Protein AF-0000000073396542 (afdb_homodimer)

Structure (mmCIF, N/CA/C/O backbone):
data_AF-0000000073396542-model_v1
#
loop_
_entity.id
_entity.type
_entity.pdbx_description
1 polymer 'Transmembrane protein'
#
loop_
_atom_site.group_PDB
_atom_site.id
_atom_site.type_symbol
_atom_site.label_atom_id
_atom_site.label_alt_id
_atom_site.label_comp_id
_atom_site.label_asym_id
_atom_site.label_entity_id
_atom_site.label_seq_id
_atom_site.pdbx_PDB_ins_code
_atom_site.Cartn_x
_atom_site.Cartn_y
_atom_site.Cartn_z
_atom_site.occupancy
_atom_site.B_iso_or_equiv
_atom_site.auth_seq_id
_atom_site.auth_comp_id
_atom_site.auth_asym_id
_atom_site.auth_atom_id
_atom_site.pdbx_PDB_model_num
ATOM 1 N N . MET A 1 1 ? 23.516 40.625 25.422 1 42.84 1 MET A N 1
ATOM 2 C CA . MET A 1 1 ? 22.562 40.062 24.469 1 42.84 1 MET A CA 1
ATOM 3 C C . MET A 1 1 ? 22.797 38.562 24.297 1 42.84 1 MET A C 1
ATOM 5 O O . MET A 1 1 ? 23.797 38.156 23.719 1 42.84 1 MET A O 1
ATOM 9 N N . SER A 1 2 ? 22.391 37.656 25.25 1 49.22 2 SER A N 1
ATOM 10 C CA . SER A 1 2 ? 22.547 36.219 25.266 1 49.22 2 SER A CA 1
ATOM 11 C C . SER A 1 2 ? 21.844 35.562 24.062 1 49.22 2 SER A C 1
ATOM 13 O O . SER A 1 2 ? 20.625 35.75 23.891 1 49.22 2 SER A O 1
ATOM 15 N N . ILE A 1 3 ? 22.516 35.406 23 1 54.34 3 ILE A N 1
ATOM 16 C CA . ILE A 1 3 ? 22 34.656 21.844 1 54.34 3 ILE A CA 1
ATOM 17 C C . ILE A 1 3 ? 21.375 33.344 22.312 1 54.34 3 ILE A C 1
ATOM 19 O O . ILE A 1 3 ? 22.078 32.469 22.812 1 54.34 3 ILE A O 1
ATOM 23 N N . ARG A 1 4 ? 20.125 33.312 22.719 1 57.34 4 ARG A N 1
ATOM 24 C CA . ARG A 1 4 ? 19.422 32.062 22.938 1 57.34 4 ARG A CA 1
ATOM 25 C C . ARG A 1 4 ? 19.469 31.172 21.688 1 57.34 4 ARG A C 1
ATOM 27 O O . ARG A 1 4 ? 19.109 31.625 20.594 1 57.34 4 ARG A O 1
ATOM 34 N N . PRO A 1 5 ? 20.234 30.156 21.594 1 49.34 5 PRO A N 1
ATOM 35 C CA . PRO A 1 5 ? 20.203 29.312 20.406 1 49.34 5 PRO A CA 1
ATOM 36 C C . PRO A 1 5 ? 18.797 28.859 20.031 1 49.34 5 PRO A C 1
ATOM 38 O O . PRO A 1 5 ? 18.031 28.453 20.906 1 49.34 5 PRO A O 1
ATOM 41 N N . THR A 1 6 ? 18.031 29.484 19.125 1 49.62 6 THR A N 1
ATOM 42 C CA . THR A 1 6 ? 16.812 28.906 18.578 1 49.62 6 THR A CA 1
ATOM 43 C C . THR A 1 6 ? 16.969 27.406 18.328 1 49.62 6 THR A C 1
ATOM 45 O O . THR A 1 6 ? 17.703 27 17.422 1 49.62 6 THR A O 1
ATOM 48 N N . THR A 1 7 ? 17.125 26.578 19.266 1 52.84 7 THR A N 1
ATOM 49 C CA . THR A 1 7 ? 17.25 25.141 19.078 1 52.84 7 THR A CA 1
ATOM 50 C C . THR A 1 7 ? 16.141 24.609 18.156 1 52.84 7 THR A C 1
ATOM 52 O O . THR A 1 7 ? 14.953 24.844 18.422 1 52.84 7 THR A O 1
ATOM 55 N N . SER A 1 8 ? 16.406 24.641 16.875 1 60.03 8 SER A N 1
ATOM 56 C CA . SER A 1 8 ? 15.516 23.953 15.953 1 60.03 8 SER A CA 1
ATOM 57 C C . SER A 1 8 ? 14.781 22.812 16.641 1 60.03 8 SER A C 1
ATOM 59 O O . SER A 1 8 ? 15.383 22.031 17.375 1 60.03 8 SER A O 1
ATOM 61 N N . PRO A 1 9 ? 13.5 23.047 16.844 1 65.19 9 PRO A N 1
ATOM 62 C CA . PRO A 1 9 ? 12.773 21.984 17.531 1 65.19 9 PRO A CA 1
ATOM 63 C C . PRO A 1 9 ? 13.289 20.594 17.172 1 65.19 9 PRO A C 1
ATOM 65 O O . PRO A 1 9 ? 13.609 20.328 16.016 1 65.19 9 PRO A O 1
ATOM 68 N N . ALA A 1 10 ? 13.797 19.922 18.141 1 74.75 10 ALA A N 1
ATOM 69 C CA . ALA A 1 10 ? 14.328 18.562 18.031 1 74.75 10 ALA A CA 1
ATOM 70 C C . ALA A 1 10 ? 13.398 17.672 17.219 1 74.75 10 ALA A C 1
ATOM 72 O O . ALA A 1 10 ? 12.188 17.875 17.203 1 74.75 10 ALA A O 1
ATOM 73 N N . LEU A 1 11 ? 13.836 16.953 16.266 1 72.5 11 LEU A N 1
ATOM 74 C CA . LEU A 1 11 ? 13.102 15.961 15.484 1 72.5 11 LEU A CA 1
ATOM 75 C C . LEU A 1 11 ? 12.008 15.305 16.328 1 72.5 11 LEU A C 1
ATOM 77 O O . LEU A 1 11 ? 10.891 15.094 15.852 1 72.5 11 LEU A O 1
ATOM 81 N N . ALA A 1 12 ? 12.297 15.055 17.453 1 80.75 12 ALA A N 1
ATOM 82 C CA . ALA A 1 12 ? 11.344 14.43 18.375 1 80.75 12 ALA A CA 1
ATOM 83 C C . ALA A 1 12 ? 10.125 15.328 18.578 1 80.75 12 ALA A C 1
ATOM 85 O O . ALA A 1 12 ? 8.992 14.836 18.656 1 80.75 12 ALA A O 1
ATOM 86 N N . ASP A 1 13 ? 10.344 16.562 18.703 1 80.25 13 ASP A N 1
ATOM 87 C CA . ASP A 1 13 ? 9.234 17.5 18.875 1 80.25 13 ASP A CA 1
ATOM 88 C C . ASP A 1 13 ? 8.383 17.594 17.609 1 80.25 13 ASP A C 1
ATOM 90 O O . ASP A 1 13 ? 7.156 17.672 17.688 1 80.25 13 ASP A O 1
ATOM 94 N N . GLN A 1 14 ? 8.961 17.484 16.516 1 81.62 14 GLN A N 1
ATOM 95 C CA . GLN A 1 14 ? 8.25 17.547 15.242 1 81.62 14 GLN A CA 1
ATOM 96 C C . GLN A 1 14 ? 7.395 16.297 15.031 1 81.62 14 GLN A C 1
ATOM 98 O O . GLN A 1 14 ? 6.297 16.391 14.469 1 81.62 14 GLN A O 1
ATOM 103 N N . LEU A 1 15 ? 7.957 15.195 15.445 1 86.38 15 LEU A N 1
ATOM 104 C CA . LEU A 1 15 ? 7.262 13.93 15.25 1 86.38 15 LEU A CA 1
ATOM 105 C C . LEU A 1 15 ? 5.984 13.883 16.094 1 86.38 15 LEU A C 1
ATOM 107 O O . LEU A 1 15 ? 5.121 13.031 15.852 1 86.38 15 LEU A O 1
ATOM 111 N N . LYS A 1 16 ? 5.875 14.828 16.938 1 88.5 16 LYS A N 1
ATOM 112 C CA . LYS A 1 16 ? 4.629 14.922 17.703 1 88.5 16 LYS A CA 1
ATOM 113 C C . LYS A 1 16 ? 3.506 15.5 16.844 1 88.5 16 LYS A C 1
ATOM 115 O O . LYS A 1 16 ? 2.328 15.25 17.094 1 88.5 16 LYS A O 1
ATOM 120 N N . ASP A 1 17 ? 3.914 16.266 15.844 1 92.88 17 ASP A N 1
ATOM 121 C CA . ASP A 1 17 ? 2.953 16.797 14.875 1 92.88 17 ASP A CA 1
ATOM 122 C C . ASP A 1 17 ? 2.396 15.68 13.992 1 92.88 17 ASP A C 1
ATOM 124 O O . ASP A 1 17 ? 3.15 15 13.297 1 92.88 17 ASP A O 1
ATOM 128 N N . PRO A 1 18 ? 1.121 15.469 14.023 1 95.19 18 PRO A N 1
ATOM 129 C CA . PRO A 1 18 ? 0.519 14.344 13.297 1 95.19 18 PRO A CA 1
ATOM 130 C C . PRO A 1 18 ? 0.822 14.375 11.805 1 95.19 18 PRO A C 1
ATOM 132 O O . PRO A 1 18 ? 1.166 13.344 11.219 1 95.19 18 PRO A O 1
ATOM 135 N N . ALA A 1 19 ? 0.721 15.492 11.258 1 96 19 ALA A N 1
ATOM 136 C CA . ALA A 1 19 ? 0.964 15.594 9.82 1 96 19 ALA A CA 1
ATOM 137 C C . ALA A 1 19 ? 2.432 15.32 9.492 1 96 19 ALA A C 1
ATOM 139 O O . ALA A 1 19 ? 2.74 14.633 8.516 1 96 19 ALA A O 1
ATOM 140 N N . TYR A 1 20 ? 3.318 15.844 10.234 1 96.44 20 TYR A N 1
ATOM 141 C CA . TYR A 1 20 ? 4.738 15.633 9.984 1 96.44 20 TYR A CA 1
ATOM 142 C C . TYR A 1 20 ? 5.129 14.18 10.211 1 96.44 20 TYR A C 1
ATOM 144 O O . TYR A 1 20 ? 5.938 13.617 9.469 1 96.44 20 TYR A O 1
ATOM 152 N N . SER A 1 21 ? 4.629 13.641 11.25 1 97.38 21 SER A N 1
ATOM 153 C CA . SER A 1 21 ? 4.918 12.234 11.492 1 97.38 21 SER A CA 1
ATOM 154 C C . SER A 1 21 ? 4.438 11.359 10.344 1 97.38 21 SER A C 1
ATOM 156 O O . SER A 1 21 ? 5.109 10.398 9.961 1 97.38 21 SER A O 1
ATOM 158 N N . ALA A 1 22 ? 3.229 11.617 9.82 1 98.44 22 ALA A N 1
ATOM 159 C CA . ALA A 1 22 ? 2.727 10.891 8.656 1 98.44 22 ALA A CA 1
ATOM 160 C C . ALA A 1 22 ? 3.656 11.07 7.457 1 98.44 22 ALA A C 1
ATOM 162 O O . ALA A 1 22 ? 3.93 10.109 6.727 1 98.44 22 ALA A O 1
ATOM 163 N N . TYR A 1 23 ? 4.152 12.273 7.273 1 98.44 23 TYR A N 1
ATOM 164 C CA . TYR A 1 23 ? 5.102 12.562 6.207 1 98.44 23 TYR A CA 1
ATOM 165 C C . TYR A 1 23 ? 6.352 11.703 6.34 1 98.44 23 TYR A C 1
ATOM 167 O O . TYR A 1 23 ? 6.785 11.078 5.371 1 98.44 23 TYR A O 1
ATOM 175 N N . VAL A 1 24 ? 6.891 11.617 7.5 1 98.5 24 VAL A N 1
ATOM 176 C CA . VAL A 1 24 ? 8.133 10.883 7.727 1 98.5 24 VAL A CA 1
ATOM 177 C C . VAL A 1 24 ? 7.891 9.391 7.516 1 98.5 24 VAL A C 1
ATOM 179 O O . VAL A 1 24 ? 8.727 8.695 6.93 1 98.5 24 VAL A O 1
ATOM 182 N N . LEU A 1 25 ? 6.746 8.906 7.977 1 98.62 25 LEU A N 1
ATOM 183 C CA . LEU A 1 25 ? 6.398 7.504 7.801 1 98.62 25 LEU A CA 1
ATOM 184 C C . LEU A 1 25 ? 6.328 7.141 6.32 1 98.62 25 LEU A C 1
ATOM 186 O O . LEU A 1 25 ? 6.957 6.172 5.887 1 98.62 25 LEU A O 1
ATOM 190 N N . LEU A 1 26 ? 5.633 7.957 5.586 1 98.88 26 LEU A N 1
ATOM 191 C CA . LEU A 1 26 ? 5.43 7.652 4.176 1 98.88 26 LEU A CA 1
ATOM 192 C C . LEU A 1 26 ? 6.715 7.871 3.381 1 98.88 26 LEU A C 1
ATOM 194 O O . LEU A 1 26 ? 7.012 7.113 2.453 1 98.88 26 LEU A O 1
ATOM 198 N N . ARG A 1 27 ? 7.441 8.883 3.723 1 98.88 27 ARG A N 1
ATOM 199 C CA . ARG A 1 27 ? 8.711 9.102 3.047 1 98.88 27 ARG A CA 1
ATOM 200 C C . ARG A 1 27 ? 9.656 7.926 3.264 1 98.88 27 ARG A C 1
ATOM 202 O O . ARG A 1 27 ? 10.312 7.465 2.324 1 98.88 27 ARG A O 1
ATOM 209 N N . THR A 1 28 ? 9.75 7.5 4.5 1 98.88 28 THR A N 1
ATOM 210 C CA . THR A 1 28 ? 10.602 6.352 4.801 1 98.88 28 THR A CA 1
ATOM 211 C C . THR A 1 28 ? 10.133 5.117 4.035 1 98.88 28 THR A C 1
ATOM 213 O O . THR A 1 28 ? 10.938 4.414 3.428 1 98.88 28 THR A O 1
ATOM 216 N N . LEU A 1 29 ? 8.836 4.902 4.02 1 98.88 29 LEU A N 1
ATOM 217 C CA . LEU A 1 29 ? 8.266 3.76 3.318 1 98.88 29 LEU A CA 1
ATOM 218 C C . LEU A 1 29 ? 8.648 3.785 1.841 1 98.88 29 LEU A C 1
ATOM 220 O O . LEU A 1 29 ? 9.18 2.805 1.314 1 98.88 29 LEU A O 1
ATOM 224 N N . PHE A 1 30 ? 8.43 4.914 1.197 1 98.94 30 PHE A N 1
ATOM 225 C CA . PHE A 1 30 ? 8.562 4.977 -0.253 1 98.94 30 PHE A CA 1
ATOM 226 C C . PHE A 1 30 ? 10.016 5.227 -0.648 1 98.94 30 PHE A C 1
ATOM 228 O O . PHE A 1 30 ? 10.336 5.289 -1.836 1 98.94 30 PHE A O 1
ATOM 235 N N . THR A 1 31 ? 10.875 5.406 0.352 1 98.94 31 THR A N 1
ATOM 236 C CA . THR A 1 31 ? 12.312 5.316 0.127 1 98.94 31 THR A CA 1
ATOM 237 C C . THR A 1 31 ? 12.773 3.863 0.164 1 98.94 31 THR A C 1
ATOM 239 O O . THR A 1 31 ? 13.359 3.369 -0.8 1 98.94 31 THR A O 1
ATOM 242 N N . VAL A 1 32 ? 12.398 3.17 1.196 1 98.88 32 VAL A N 1
ATOM 243 C CA . VAL A 1 32 ? 12.969 1.865 1.519 1 98.88 32 VAL A CA 1
ATOM 244 C C . VAL A 1 32 ? 12.328 0.79 0.646 1 98.88 32 VAL A C 1
ATOM 246 O O . VAL A 1 32 ? 13.016 -0.08 0.111 1 98.88 32 VAL A O 1
ATOM 249 N N . ALA A 1 33 ? 11.023 0.882 0.458 1 98.62 33 ALA A N 1
ATOM 250 C CA . ALA A 1 33 ? 10.305 -0.201 -0.213 1 98.62 33 ALA A CA 1
ATOM 251 C C . ALA A 1 33 ? 10.781 -0.359 -1.655 1 98.62 33 ALA A C 1
ATOM 253 O O . ALA A 1 33 ? 11.156 -1.456 -2.074 1 98.62 33 ALA A O 1
ATOM 254 N N . PRO A 1 34 ? 10.828 0.705 -2.441 1 98.81 34 PRO A N 1
ATOM 255 C CA . PRO A 1 34 ? 11.305 0.533 -3.814 1 98.81 34 PRO A CA 1
ATOM 256 C C . PRO A 1 34 ? 12.75 0.046 -3.879 1 98.81 34 PRO A C 1
ATOM 258 O O . PRO A 1 34 ? 13.102 -0.73 -4.77 1 98.81 34 PRO A O 1
ATOM 261 N N . ILE A 1 35 ? 13.547 0.486 -2.98 1 98.81 35 ILE A N 1
ATOM 262 C CA . ILE A 1 35 ? 14.938 0.047 -2.965 1 98.81 35 ILE A CA 1
ATOM 263 C C . ILE A 1 35 ? 15 -1.449 -2.67 1 98.81 35 ILE A C 1
ATOM 265 O O . ILE A 1 35 ? 15.719 -2.191 -3.344 1 98.81 35 ILE A O 1
ATOM 269 N N . LEU A 1 36 ? 14.25 -1.924 -1.71 1 98.69 36 LEU A N 1
ATOM 270 C CA . LEU A 1 36 ? 14.227 -3.34 -1.358 1 98.69 36 LEU A CA 1
ATOM 271 C C . LEU A 1 36 ? 13.672 -4.176 -2.504 1 98.69 36 LEU A C 1
ATOM 273 O O . LEU A 1 36 ? 14.234 -5.215 -2.852 1 98.69 36 LEU A O 1
ATOM 277 N N . PHE A 1 37 ? 12.555 -3.742 -3.102 1 98.62 37 PHE A N 1
ATOM 278 C CA . PHE A 1 37 ? 11.984 -4.453 -4.242 1 98.62 37 PHE A CA 1
ATOM 279 C C . PHE A 1 37 ? 12.977 -4.48 -5.402 1 98.62 37 PHE A C 1
ATOM 281 O O . PHE A 1 37 ? 13.141 -5.512 -6.059 1 98.62 37 PHE A O 1
ATOM 288 N N . GLY A 1 38 ? 13.562 -3.34 -5.633 1 98.69 38 GLY A N 1
ATOM 289 C CA . GLY A 1 38 ? 14.523 -3.254 -6.723 1 98.69 38 GLY A CA 1
ATOM 290 C C . GLY A 1 38 ? 15.719 -4.164 -6.543 1 98.69 38 GLY A C 1
ATOM 291 O O . GLY A 1 38 ? 16.109 -4.883 -7.465 1 98.69 38 GLY A O 1
ATOM 292 N N . LEU A 1 39 ? 16.344 -4.109 -5.367 1 98.5 39 LEU A N 1
ATOM 293 C CA . LEU A 1 39 ? 17.484 -4.957 -5.074 1 98.5 39 LEU A CA 1
ATOM 294 C C . LEU A 1 39 ? 17.125 -6.43 -5.219 1 98.5 39 LEU A C 1
ATOM 296 O O . LEU A 1 39 ? 17.906 -7.219 -5.762 1 98.5 39 LEU A O 1
ATOM 300 N N . ASP A 1 40 ? 15.984 -6.781 -4.789 1 98.56 40 ASP A N 1
ATOM 301 C CA . ASP A 1 40 ? 15.617 -8.195 -4.773 1 98.56 40 ASP A CA 1
ATOM 302 C C . ASP A 1 40 ? 15.383 -8.711 -6.191 1 98.56 40 ASP A C 1
ATOM 304 O O . ASP A 1 40 ? 15.344 -9.922 -6.414 1 98.56 40 ASP A O 1
ATOM 308 N N . LYS A 1 41 ? 15.195 -7.844 -7.176 1 98 41 LYS A N 1
ATOM 309 C CA . LYS A 1 41 ? 15 -8.289 -8.547 1 98 41 LYS A CA 1
ATOM 310 C C . LYS A 1 41 ? 16.297 -8.844 -9.141 1 98 41 LYS A C 1
ATOM 312 O O . LYS A 1 41 ? 16.281 -9.492 -10.188 1 98 41 LYS A O 1
ATOM 317 N N . PHE A 1 42 ? 17.391 -8.562 -8.422 1 97.44 42 PHE A N 1
ATOM 318 C CA . PHE A 1 42 ? 18.672 -9.164 -8.805 1 97.44 42 PHE A CA 1
ATOM 319 C C . PHE A 1 42 ? 18.859 -10.508 -8.109 1 97.44 42 PHE A C 1
ATOM 321 O O . PHE A 1 42 ? 19.656 -11.336 -8.555 1 97.44 42 PHE A O 1
ATOM 328 N N . PHE A 1 43 ? 18.109 -10.75 -6.984 1 96.19 43 PHE A N 1
ATOM 329 C CA . PHE A 1 43 ? 18.375 -11.922 -6.152 1 96.19 43 PHE A CA 1
ATOM 330 C C . PHE A 1 43 ? 17.172 -12.852 -6.133 1 96.19 43 PHE A C 1
ATOM 332 O O . PHE A 1 43 ? 17.312 -14.047 -5.836 1 96.19 43 PHE A O 1
ATOM 339 N N . ASN A 1 44 ? 16.016 -12.398 -6.305 1 96.75 44 ASN A N 1
ATOM 340 C CA . ASN A 1 44 ? 14.766 -13.156 -6.344 1 96.75 44 ASN A CA 1
ATOM 341 C C . ASN A 1 44 ? 14.523 -13.906 -5.035 1 96.75 44 ASN A C 1
ATOM 343 O O . ASN A 1 44 ? 14.031 -15.031 -5.043 1 96.75 44 ASN A O 1
ATOM 347 N N . LEU A 1 45 ? 14.867 -13.297 -3.918 1 94.81 45 LEU A N 1
ATOM 348 C CA . LEU A 1 45 ? 14.664 -13.914 -2.613 1 94.81 45 LEU A CA 1
ATOM 349 C C . LEU A 1 45 ? 13.195 -13.875 -2.217 1 94.81 45 LEU A C 1
ATOM 351 O O . LEU A 1 45 ? 12.648 -14.867 -1.721 1 94.81 45 LEU A O 1
ATOM 355 N N . LEU A 1 46 ? 12.516 -12.828 -2.504 1 95 46 LEU A N 1
ATOM 356 C CA . LEU A 1 46 ? 11.133 -12.617 -2.092 1 95 46 LEU A CA 1
ATOM 357 C C . LEU A 1 46 ? 10.18 -13.477 -2.92 1 95 46 LEU A C 1
ATOM 359 O O . LEU A 1 46 ? 9.062 -13.773 -2.48 1 95 46 LEU A O 1
ATOM 363 N N . THR A 1 47 ? 10.633 -13.883 -4.047 1 94.12 47 THR A N 1
ATOM 364 C CA . THR A 1 47 ? 9.766 -14.633 -4.949 1 94.12 47 THR A CA 1
ATOM 365 C C . THR A 1 47 ? 10.25 -16.062 -5.109 1 94.12 47 THR A C 1
ATOM 367 O O . THR A 1 47 ? 9.805 -16.781 -6.008 1 94.12 47 THR A O 1
ATOM 370 N N . HIS A 1 48 ? 11.18 -16.438 -4.297 1 91.94 48 HIS A N 1
ATOM 371 C CA . HIS A 1 48 ? 11.68 -17.812 -4.371 1 91.94 48 HIS A CA 1
ATOM 372 C C . HIS A 1 48 ? 10.57 -18.812 -4.105 1 91.94 48 HIS A C 1
ATOM 374 O O . HIS A 1 48 ? 9.797 -18.656 -3.156 1 91.94 48 HIS A O 1
ATOM 380 N N . PRO A 1 49 ? 10.453 -19.844 -4.949 1 91.06 49 PRO A N 1
ATOM 381 C CA . PRO A 1 49 ? 11.359 -20.359 -5.98 1 91.06 49 PRO A CA 1
ATOM 382 C C . PRO A 1 49 ? 11.078 -19.75 -7.359 1 91.06 49 PRO A C 1
ATOM 384 O O . PRO A 1 49 ? 11.805 -20.031 -8.32 1 91.06 49 PRO A O 1
ATOM 387 N N . GLN A 1 50 ? 10 -18.953 -7.332 1 91.69 50 GLN A N 1
ATOM 388 C CA . GLN A 1 50 ? 9.742 -18.266 -8.594 1 91.69 50 GLN A CA 1
ATOM 389 C C . GLN A 1 50 ? 10.656 -17.047 -8.742 1 91.69 50 GLN A C 1
ATOM 391 O O . GLN A 1 50 ? 11.562 -16.844 -7.938 1 91.69 50 GLN A O 1
ATOM 396 N N . HIS A 1 51 ? 10.453 -16.375 -9.898 1 94.25 51 HIS A N 1
ATOM 397 C CA . HIS A 1 51 ? 11.164 -15.117 -10.148 1 94.25 51 HIS A CA 1
ATOM 398 C C . HIS A 1 51 ? 10.195 -13.961 -10.359 1 94.25 51 HIS A C 1
ATOM 400 O O . HIS A 1 51 ? 9.008 -14.188 -10.625 1 94.25 51 HIS A O 1
ATOM 406 N N . TRP A 1 52 ? 10.797 -12.758 -10.203 1 95.19 52 TRP A N 1
ATOM 407 C CA . TRP A 1 52 ? 9.992 -11.562 -10.391 1 95.19 52 TRP A CA 1
ATOM 408 C C . TRP A 1 52 ? 9.43 -11.492 -11.805 1 95.19 52 TRP A C 1
ATOM 410 O O . TRP A 1 52 ? 8.406 -10.844 -12.039 1 95.19 52 TRP A O 1
ATOM 420 N N . ASN A 1 53 ? 9.992 -12.141 -12.734 1 93.69 53 ASN A N 1
ATOM 421 C CA . ASN A 1 53 ? 9.57 -12.031 -14.125 1 93.69 53 ASN A CA 1
ATOM 422 C C . ASN A 1 53 ? 8.203 -12.68 -14.352 1 93.69 53 ASN A C 1
ATOM 424 O O . ASN A 1 53 ? 7.578 -12.477 -15.391 1 93.69 53 ASN A O 1
ATOM 428 N N . MET A 1 54 ? 7.727 -13.422 -13.344 1 92.25 54 MET A N 1
ATOM 429 C CA . MET A 1 54 ? 6.391 -14.008 -13.461 1 92.25 54 MET A CA 1
ATOM 430 C C . MET A 1 54 ? 5.328 -12.914 -13.547 1 92.25 54 MET A C 1
ATOM 432 O O . MET A 1 54 ? 4.215 -13.164 -14.016 1 92.25 54 MET A O 1
ATOM 436 N N . TYR A 1 55 ? 5.676 -11.727 -13.102 1 93.94 55 TYR A N 1
ATOM 437 C CA . TYR A 1 55 ? 4.723 -10.625 -13.055 1 93.94 55 TYR A CA 1
ATOM 438 C C . TYR A 1 55 ? 4.715 -9.852 -14.367 1 93.94 55 TYR A C 1
ATOM 440 O O . TYR A 1 55 ? 3.902 -8.945 -14.555 1 93.94 55 TYR A O 1
ATOM 448 N N . LEU A 1 56 ? 5.543 -10.219 -15.289 1 93.44 56 LEU A N 1
ATOM 449 C CA . LEU A 1 56 ? 5.66 -9.453 -16.531 1 93.44 56 LEU A CA 1
ATOM 450 C C . LEU A 1 56 ? 4.566 -9.844 -17.516 1 93.44 56 LEU A C 1
ATOM 452 O O . LEU A 1 56 ? 4.32 -11.031 -17.734 1 93.44 56 LEU A O 1
ATOM 456 N N . ALA A 1 57 ? 3.971 -8.781 -18.078 1 92.88 57 ALA A N 1
ATOM 457 C CA . ALA A 1 57 ? 2.984 -9.031 -19.125 1 92.88 57 ALA A CA 1
ATOM 458 C C . ALA A 1 57 ? 3.654 -9.516 -20.406 1 92.88 57 ALA A C 1
ATOM 460 O O . ALA A 1 57 ? 4.762 -9.086 -20.734 1 92.88 57 ALA A O 1
ATOM 461 N N . GLY A 1 58 ? 2.941 -10.328 -21.172 1 89.25 58 GLY A N 1
ATOM 462 C CA . GLY A 1 58 ? 3.467 -10.891 -22.406 1 89.25 58 GLY A CA 1
ATOM 463 C C . GLY A 1 58 ? 3.879 -9.844 -23.422 1 89.25 58 GLY A C 1
ATOM 464 O O . GLY A 1 58 ? 4.938 -9.945 -24.047 1 89.25 58 GLY A O 1
ATOM 465 N N . TRP A 1 59 ? 3.053 -8.812 -23.516 1 88.81 59 TRP A N 1
ATOM 466 C CA . TRP A 1 59 ? 3.324 -7.805 -24.547 1 88.81 59 TRP A CA 1
ATOM 467 C C . TRP A 1 59 ? 4.582 -7.012 -24.203 1 88.81 59 TRP A C 1
ATOM 469 O O . TRP A 1 59 ? 5.199 -6.41 -25.078 1 88.81 59 TRP A O 1
ATOM 479 N N . ILE A 1 60 ? 4.93 -6.98 -22.969 1 84.81 60 ILE A N 1
ATOM 480 C CA . ILE A 1 60 ? 6.18 -6.332 -22.578 1 84.81 60 ILE A CA 1
ATOM 481 C C . ILE A 1 60 ? 7.363 -7.148 -23.094 1 84.81 60 ILE A C 1
ATOM 483 O O . ILE A 1 60 ? 8.367 -6.582 -23.547 1 84.81 60 ILE A O 1
ATOM 487 N N . ASN A 1 61 ? 7.234 -8.414 -23.047 1 77.56 61 ASN A N 1
ATOM 488 C CA . ASN A 1 61 ? 8.273 -9.297 -23.562 1 77.56 61 ASN A CA 1
ATOM 489 C C . ASN A 1 61 ? 8.562 -9.016 -25.047 1 77.56 61 ASN A C 1
ATOM 491 O O . ASN A 1 61 ? 9.695 -9.172 -25.5 1 77.56 61 ASN A O 1
ATOM 495 N N . ASP A 1 62 ? 7.566 -8.609 -25.562 1 81.75 62 ASP A N 1
ATOM 496 C CA . ASP A 1 62 ? 7.719 -8.352 -27 1 81.75 62 ASP A CA 1
ATOM 497 C C . ASP A 1 62 ? 8.383 -7 -27.25 1 81.75 62 ASP A C 1
ATOM 499 O O . ASP A 1 62 ? 8.938 -6.766 -28.328 1 81.75 62 ASP A O 1
ATOM 503 N N . LEU A 1 63 ? 8.32 -6.141 -26.25 1 81.81 63 LEU A N 1
ATOM 504 C CA . LEU A 1 63 ? 8.789 -4.773 -26.406 1 81.81 63 LEU A CA 1
ATOM 505 C C . LEU A 1 63 ? 10.25 -4.648 -25.984 1 81.81 63 LEU A C 1
ATOM 507 O O . LEU A 1 63 ? 11 -3.846 -26.562 1 81.81 63 LEU A O 1
ATOM 511 N N . VAL A 1 64 ? 10.617 -5.359 -24.984 1 81.12 64 VAL A N 1
ATOM 512 C CA . VAL A 1 64 ? 11.953 -5.18 -24.422 1 81.12 64 VAL A CA 1
ATOM 513 C C . VAL A 1 64 ? 12.883 -6.27 -24.938 1 81.12 64 VAL A C 1
ATOM 515 O O . VAL A 1 64 ? 12.578 -7.457 -24.844 1 81.12 64 VAL A O 1
ATOM 518 N N . PRO A 1 65 ? 13.969 -5.758 -25.578 1 86.12 65 PRO A N 1
ATOM 519 C CA . PRO A 1 65 ? 14.953 -6.754 -26 1 86.12 65 PRO A CA 1
ATOM 520 C C . PRO A 1 65 ? 15.602 -7.492 -24.844 1 86.12 65 PRO A C 1
ATOM 522 O O . PRO A 1 65 ? 15.633 -6.973 -23.719 1 86.12 65 PRO A O 1
ATOM 525 N N . GLY A 1 66 ? 15.984 -8.797 -25.094 1 89.31 66 GLY A N 1
ATOM 526 C CA . GLY A 1 66 ? 16.625 -9.586 -24.047 1 89.31 66 GLY A CA 1
ATOM 527 C C . GLY A 1 66 ? 15.688 -10.562 -23.375 1 89.31 66 GLY A C 1
ATOM 528 O O . GLY A 1 66 ? 14.609 -10.852 -23.891 1 89.31 66 GLY A O 1
ATOM 529 N N . THR A 1 67 ? 16.234 -11.031 -22.219 1 91.38 67 THR A N 1
ATOM 530 C CA . THR A 1 67 ? 15.438 -12 -21.484 1 91.38 67 THR A CA 1
ATOM 531 C C . THR A 1 67 ? 14.531 -11.289 -20.484 1 91.38 67 THR A C 1
ATOM 533 O O . THR A 1 67 ? 14.742 -10.117 -20.156 1 91.38 67 THR A O 1
ATOM 536 N N . ALA A 1 68 ? 13.547 -11.992 -20.047 1 91.25 68 ALA A N 1
ATOM 537 C CA . ALA A 1 68 ? 12.641 -11.469 -19.016 1 91.25 68 ALA A CA 1
ATOM 538 C C . ALA A 1 68 ? 13.398 -11.102 -17.75 1 91.25 68 ALA A C 1
ATOM 540 O O . ALA A 1 68 ? 13.086 -10.102 -17.094 1 91.25 68 ALA A O 1
ATOM 541 N N . ASP A 1 69 ? 14.32 -11.867 -17.359 1 93 69 ASP A N 1
ATOM 542 C CA . ASP A 1 69 ? 15.125 -11.586 -16.172 1 93 69 ASP A CA 1
ATOM 543 C C . ASP A 1 69 ? 15.922 -10.297 -16.344 1 93 69 ASP A C 1
ATOM 545 O O . ASP A 1 69 ? 16.062 -9.516 -15.406 1 93 69 ASP A O 1
ATOM 549 N N . GLN A 1 70 ? 16.438 -10.172 -17.5 1 92.75 70 GLN A N 1
ATOM 550 C CA . GLN A 1 70 ? 17.188 -8.945 -17.766 1 92.75 70 GLN A CA 1
ATOM 551 C C . GLN A 1 70 ? 16.281 -7.719 -17.688 1 92.75 70 GLN A C 1
ATOM 553 O O . GLN A 1 70 ? 16.703 -6.66 -17.219 1 92.75 70 GLN A O 1
ATOM 558 N N . CYS A 1 71 ? 15.133 -7.875 -18.203 1 93.81 71 CYS A N 1
ATOM 559 C CA . CYS A 1 71 ? 14.156 -6.805 -18.078 1 93.81 71 CYS A CA 1
ATOM 560 C C . CYS A 1 71 ? 13.906 -6.465 -16.609 1 93.81 71 CYS A C 1
ATOM 562 O O . CYS A 1 71 ? 13.844 -5.289 -16.234 1 93.81 71 CYS A O 1
ATOM 564 N N . MET A 1 72 ? 13.922 -7.438 -15.773 1 96.06 72 MET A N 1
ATOM 565 C CA . MET A 1 72 ? 13.648 -7.211 -14.359 1 96.06 72 MET A CA 1
ATOM 566 C C . MET A 1 72 ? 14.836 -6.539 -13.68 1 96.06 72 MET A C 1
ATOM 568 O O . MET A 1 72 ? 14.664 -5.77 -12.734 1 96.06 72 MET A O 1
ATOM 572 N N . TYR A 1 73 ? 16.016 -6.828 -14.164 1 96.44 73 TYR A N 1
ATOM 573 C CA . TYR A 1 73 ? 17.172 -6.113 -13.633 1 96.44 73 TYR A CA 1
ATOM 574 C C . TYR A 1 73 ? 17.062 -4.617 -13.914 1 96.44 73 TYR A C 1
ATOM 576 O O . TYR A 1 73 ? 17.391 -3.793 -13.062 1 96.44 73 TYR A O 1
ATOM 584 N N . LEU A 1 74 ? 16.594 -4.312 -15.133 1 95.81 74 LEU A N 1
ATOM 585 C CA . LEU A 1 74 ? 16.391 -2.912 -15.484 1 95.81 74 LEU A CA 1
ATOM 586 C C . LEU A 1 74 ? 15.328 -2.275 -14.602 1 95.81 74 LEU A C 1
ATOM 588 O O . LEU A 1 74 ? 15.516 -1.171 -14.086 1 95.81 74 LEU A O 1
ATOM 592 N N . VAL A 1 75 ? 14.25 -2.979 -14.445 1 97.19 75 VAL A N 1
ATOM 593 C CA . VAL A 1 75 ? 13.172 -2.523 -13.578 1 97.19 75 VAL A CA 1
ATOM 594 C C . VAL A 1 75 ? 13.703 -2.307 -12.164 1 97.19 75 VAL A C 1
ATOM 596 O O . VAL A 1 75 ? 13.391 -1.297 -11.523 1 97.19 75 VAL A O 1
ATOM 599 N N . GLY A 1 76 ? 14.469 -3.26 -11.688 1 98.44 76 GLY A N 1
ATOM 600 C CA . GLY A 1 76 ? 15.062 -3.131 -10.367 1 98.44 76 GLY A CA 1
ATOM 601 C C . GLY A 1 76 ? 15.93 -1.895 -10.219 1 98.44 76 GLY A C 1
ATOM 602 O O . GLY A 1 76 ? 15.836 -1.176 -9.227 1 98.44 76 GLY A O 1
ATOM 603 N N . ALA A 1 77 ? 16.766 -1.605 -11.172 1 98.31 77 ALA A N 1
ATOM 604 C CA . ALA A 1 77 ? 17.625 -0.419 -11.148 1 98.31 77 ALA A CA 1
ATOM 605 C C . ALA A 1 77 ? 16.781 0.856 -11.094 1 98.31 77 ALA A C 1
ATOM 607 O O . ALA A 1 77 ? 17.078 1.772 -10.328 1 98.31 77 ALA A O 1
ATOM 608 N N . ILE A 1 78 ? 15.758 0.877 -11.859 1 98.56 78 ILE A N 1
ATOM 609 C CA . ILE A 1 78 ? 14.875 2.037 -11.898 1 98.56 78 ILE A CA 1
ATOM 610 C C . ILE A 1 78 ? 14.219 2.23 -10.539 1 98.56 78 ILE A C 1
ATOM 612 O O . ILE A 1 78 ? 14.125 3.355 -10.039 1 98.56 78 ILE A O 1
ATOM 616 N N . GLU A 1 79 ? 13.797 1.182 -9.945 1 98.81 79 GLU A N 1
ATOM 617 C CA . GLU A 1 79 ? 13.148 1.262 -8.641 1 98.81 79 GLU A CA 1
ATOM 618 C C . GLU A 1 79 ? 14.117 1.765 -7.57 1 98.81 79 GLU A C 1
ATOM 620 O O . GLU A 1 79 ? 13.742 2.57 -6.715 1 98.81 79 GLU A O 1
ATOM 625 N N . ILE A 1 80 ? 15.32 1.276 -7.617 1 98.81 80 ILE A N 1
ATOM 626 C CA . ILE A 1 80 ? 16.328 1.743 -6.668 1 98.81 80 ILE A CA 1
ATOM 627 C C . ILE A 1 80 ? 16.516 3.25 -6.82 1 98.81 80 ILE A C 1
ATOM 629 O O . ILE A 1 80 ? 16.5 3.986 -5.828 1 98.81 80 ILE A O 1
ATOM 633 N N . VAL A 1 81 ? 16.609 3.703 -8.023 1 98.81 81 VAL A N 1
ATOM 634 C CA . VAL A 1 81 ? 16.781 5.129 -8.289 1 98.81 81 VAL A CA 1
ATOM 635 C C . VAL A 1 81 ? 15.562 5.898 -7.785 1 98.81 81 VAL A C 1
ATOM 637 O O . VAL A 1 81 ? 15.703 6.961 -7.18 1 98.81 81 VAL A O 1
ATOM 640 N N . ALA A 1 82 ? 14.414 5.375 -8.047 1 98.81 82 ALA A N 1
ATOM 641 C CA . ALA A 1 82 ? 13.188 6.023 -7.602 1 98.81 82 ALA A CA 1
ATOM 642 C C . ALA A 1 82 ? 13.156 6.156 -6.082 1 98.81 82 ALA A C 1
ATOM 644 O O . ALA A 1 82 ? 12.766 7.195 -5.551 1 98.81 82 ALA A O 1
ATOM 645 N N . GLY A 1 83 ? 13.547 5.074 -5.344 1 98.88 83 GLY A N 1
ATOM 646 C CA . GLY A 1 83 ? 13.609 5.152 -3.891 1 98.88 83 GLY A CA 1
ATOM 647 C C . GLY A 1 83 ? 14.586 6.207 -3.396 1 98.88 83 GLY A C 1
ATOM 648 O O . GLY A 1 83 ? 14.273 6.949 -2.463 1 98.88 83 GLY A O 1
ATOM 649 N N . VAL A 1 84 ? 15.727 6.27 -4.008 1 98.88 84 VAL A N 1
ATOM 650 C CA . VAL A 1 84 ? 16.734 7.273 -3.658 1 98.88 84 VAL A CA 1
ATOM 651 C C . VAL A 1 84 ? 16.172 8.672 -3.934 1 98.88 84 VAL A C 1
ATOM 653 O O . VAL A 1 84 ? 16.375 9.594 -3.141 1 98.88 84 VAL A O 1
ATOM 656 N N . LEU A 1 85 ? 15.508 8.82 -5.039 1 98.81 85 LEU A N 1
ATOM 657 C CA . LEU A 1 85 ? 14.898 10.109 -5.379 1 98.81 85 LEU A CA 1
ATOM 658 C C . LEU A 1 85 ? 13.906 10.539 -4.309 1 98.81 85 LEU A C 1
ATOM 660 O O . LEU A 1 85 ? 13.852 11.719 -3.947 1 98.81 85 LEU A O 1
ATOM 664 N N . VAL A 1 86 ? 13.078 9.656 -3.82 1 98.88 86 VAL A N 1
ATOM 665 C CA . VAL A 1 86 ? 12.141 9.984 -2.756 1 98.88 86 VAL A CA 1
ATOM 666 C C . VAL A 1 86 ? 12.898 10.445 -1.514 1 98.88 86 VAL A C 1
ATOM 668 O O . VAL A 1 86 ? 12.484 11.383 -0.836 1 98.88 86 VAL A O 1
ATOM 671 N N . ALA A 1 87 ? 14.016 9.758 -1.226 1 98.69 87 ALA A N 1
ATOM 672 C CA . ALA A 1 87 ? 14.812 10.117 -0.058 1 98.69 87 ALA A CA 1
ATOM 673 C C . ALA A 1 87 ? 15.344 11.547 -0.173 1 98.69 87 ALA A C 1
ATOM 675 O O . ALA A 1 87 ? 15.328 12.305 0.802 1 98.69 87 ALA A O 1
ATOM 676 N N . VAL A 1 88 ? 15.742 11.93 -1.359 1 98.44 88 VAL A N 1
ATOM 677 C CA . VAL A 1 88 ? 16.438 13.203 -1.534 1 98.44 88 VAL A CA 1
ATOM 678 C C . VAL A 1 88 ? 15.43 14.305 -1.862 1 98.44 88 VAL A C 1
ATOM 680 O O . VAL A 1 88 ? 15.617 15.453 -1.47 1 98.44 88 VAL A O 1
ATOM 683 N N . ALA A 1 89 ? 14.438 13.961 -2.629 1 98.31 89 ALA A N 1
ATOM 684 C CA . ALA A 1 89 ? 13.445 14.93 -3.084 1 98.31 89 ALA A CA 1
ATOM 685 C C . ALA A 1 89 ? 12.047 14.312 -3.105 1 98.31 89 ALA A C 1
ATOM 687 O O . ALA A 1 89 ? 11.484 14.07 -4.176 1 98.31 89 ALA A O 1
ATOM 688 N N . PRO A 1 90 ? 11.469 14.258 -1.93 1 98.19 90 PRO A N 1
ATOM 689 C CA . PRO A 1 90 ? 10.195 13.539 -1.818 1 98.19 90 PRO A CA 1
ATOM 690 C C . PRO A 1 90 ? 9.078 14.203 -2.617 1 98.19 90 PRO A C 1
ATOM 692 O O . PRO A 1 90 ? 8.156 13.523 -3.078 1 98.19 90 PRO A O 1
ATOM 695 N N . ARG A 1 91 ? 9.117 15.492 -2.83 1 97 91 ARG A N 1
ATOM 696 C CA . ARG A 1 91 ? 8.062 16.188 -3.566 1 97 91 ARG A CA 1
ATOM 697 C C . ARG A 1 91 ? 8.008 15.711 -5.016 1 97 91 ARG A C 1
ATOM 699 O O . ARG A 1 91 ? 6.926 15.594 -5.598 1 97 91 ARG A O 1
ATOM 706 N N . ILE A 1 92 ? 9.133 15.453 -5.578 1 98.25 92 ILE A N 1
ATOM 707 C CA . ILE A 1 92 ? 9.227 14.977 -6.953 1 98.25 92 ILE A CA 1
ATOM 708 C C . ILE A 1 92 ? 9.195 13.445 -6.969 1 98.25 92 ILE A C 1
ATOM 710 O O . ILE A 1 92 ? 8.453 12.844 -7.754 1 98.25 92 ILE A O 1
ATOM 714 N N . GLY A 1 93 ? 9.969 12.867 -6.102 1 98.75 93 GLY A N 1
ATOM 715 C CA . GLY A 1 93 ? 10.086 11.422 -6.051 1 98.75 93 GLY A CA 1
ATOM 716 C C . GLY A 1 93 ? 8.766 10.711 -5.82 1 98.75 93 GLY A C 1
ATOM 717 O O . GLY A 1 93 ? 8.523 9.633 -6.367 1 98.75 93 GLY A O 1
ATOM 718 N N . ALA A 1 94 ? 7.941 11.305 -5.027 1 98.88 94 ALA A N 1
ATOM 719 C CA . ALA A 1 94 ? 6.641 10.695 -4.742 1 98.88 94 ALA A CA 1
ATOM 720 C C . ALA A 1 94 ? 5.793 10.594 -6.004 1 98.88 94 ALA A C 1
ATOM 722 O O . ALA A 1 94 ? 5.137 9.57 -6.234 1 98.88 94 ALA A O 1
ATOM 723 N N . TRP A 1 95 ? 5.789 11.617 -6.824 1 98.75 95 TRP A N 1
ATOM 724 C CA . TRP A 1 95 ? 5.047 11.586 -8.078 1 98.75 95 TRP A CA 1
ATOM 725 C C . TRP A 1 95 ? 5.652 10.578 -9.047 1 98.75 95 TRP A C 1
ATOM 727 O O . TRP A 1 95 ? 4.93 9.906 -9.789 1 98.75 95 TRP A O 1
ATOM 737 N N . VAL A 1 96 ? 6.922 10.461 -9.031 1 98.81 96 VAL A N 1
ATOM 738 C CA . VAL A 1 96 ? 7.609 9.492 -9.883 1 98.81 96 VAL A CA 1
ATOM 739 C C . VAL A 1 96 ? 7.215 8.078 -9.477 1 98.81 96 VAL A C 1
ATOM 741 O O . VAL A 1 96 ? 6.887 7.246 -10.328 1 98.81 96 VAL A O 1
ATOM 744 N N . VAL A 1 97 ? 7.219 7.816 -8.188 1 98.88 97 VAL A N 1
ATOM 745 C CA . VAL A 1 97 ? 6.84 6.508 -7.676 1 98.88 97 VAL A CA 1
ATOM 746 C C . VAL A 1 97 ? 5.371 6.234 -7.988 1 98.88 97 VAL A C 1
ATOM 748 O O . VAL A 1 97 ? 5.008 5.117 -8.359 1 98.88 97 VAL A O 1
ATOM 751 N N . ALA A 1 98 ? 4.543 7.234 -7.867 1 98.88 98 ALA A N 1
ATOM 752 C CA . ALA A 1 98 ? 3.129 7.059 -8.195 1 98.88 98 ALA A CA 1
ATOM 753 C C . ALA A 1 98 ? 2.951 6.664 -9.656 1 98.88 98 ALA A C 1
ATOM 755 O O . ALA A 1 98 ? 2.223 5.715 -9.969 1 98.88 98 ALA A O 1
ATOM 756 N N . ALA A 1 99 ? 3.637 7.344 -10.539 1 98.81 99 ALA A N 1
ATOM 757 C CA . ALA A 1 99 ? 3.572 7.023 -11.961 1 98.81 99 ALA A CA 1
ATOM 758 C C . ALA A 1 99 ? 4.109 5.621 -12.234 1 98.81 99 ALA A C 1
ATOM 760 O O . ALA A 1 99 ? 3.551 4.879 -13.047 1 98.81 99 ALA A O 1
ATOM 761 N N . TRP A 1 100 ? 5.168 5.301 -11.633 1 98.75 100 TRP A N 1
ATOM 762 C CA . TRP A 1 100 ? 5.762 3.973 -11.758 1 98.75 100 TRP A CA 1
ATOM 763 C C . TRP A 1 100 ? 4.777 2.891 -11.328 1 98.75 100 TRP A C 1
ATOM 765 O O . TRP A 1 100 ? 4.594 1.893 -12.023 1 98.75 100 TRP A O 1
ATOM 775 N N . LEU A 1 101 ? 4.133 3.098 -10.203 1 98.81 101 LEU A N 1
ATOM 776 C CA . LEU A 1 101 ? 3.154 2.146 -9.688 1 98.81 101 LEU A CA 1
ATOM 777 C C . LEU A 1 101 ? 1.972 2.018 -10.648 1 98.81 101 LEU A C 1
ATOM 779 O O . LEU A 1 101 ? 1.428 0.924 -10.82 1 98.81 101 LEU A O 1
ATOM 783 N N . ALA A 1 102 ? 1.574 3.154 -11.227 1 98.62 102 ALA A N 1
ATOM 784 C CA . ALA A 1 102 ? 0.524 3.08 -12.242 1 98.62 102 ALA A CA 1
ATOM 785 C C . ALA A 1 102 ? 0.939 2.178 -13.398 1 98.62 102 ALA A C 1
ATOM 787 O O . ALA A 1 102 ? 0.137 1.384 -13.891 1 98.62 102 ALA A O 1
ATOM 788 N N . GLY A 1 103 ? 2.18 2.293 -13.844 1 97.75 103 GLY A N 1
ATOM 789 C CA . GLY A 1 103 ? 2.693 1.415 -14.883 1 97.75 103 GLY A CA 1
ATOM 790 C C . GLY A 1 103 ? 2.703 -0.047 -14.477 1 97.75 103 GLY A C 1
ATOM 791 O O . GLY A 1 103 ? 2.369 -0.92 -15.281 1 97.75 103 GLY A O 1
ATOM 792 N N . ILE A 1 104 ? 3.111 -0.33 -13.211 1 97.5 104 ILE A N 1
ATOM 793 C CA . ILE A 1 104 ? 3.113 -1.693 -12.695 1 97.5 104 ILE A CA 1
ATOM 794 C C . ILE A 1 104 ? 1.69 -2.25 -12.703 1 97.5 104 ILE A C 1
ATOM 796 O O . ILE A 1 104 ? 1.466 -3.389 -13.117 1 97.5 104 ILE A O 1
ATOM 800 N N . ILE A 1 105 ? 0.752 -1.464 -12.266 1 98.12 105 ILE A N 1
ATOM 801 C CA . ILE A 1 105 ? -0.645 -1.882 -12.227 1 98.12 105 ILE A CA 1
ATOM 802 C C . ILE A 1 105 ? -1.13 -2.211 -13.633 1 98.12 105 ILE A C 1
ATOM 804 O O . ILE A 1 105 ? -1.769 -3.242 -13.852 1 98.12 105 ILE A O 1
ATOM 808 N N . LEU A 1 106 ? -0.849 -1.402 -14.586 1 97 106 LEU A N 1
ATOM 809 C CA . LEU A 1 106 ? -1.223 -1.66 -15.969 1 97 106 LEU A CA 1
ATOM 810 C C . LEU A 1 106 ? -0.622 -2.975 -16.453 1 97 106 LEU A C 1
ATOM 812 O O . LEU A 1 106 ? -1.309 -3.777 -17.094 1 97 106 LEU A O 1
ATOM 816 N N . ASN A 1 107 ? 0.624 -3.137 -16.156 1 96.12 107 ASN A N 1
ATOM 817 C CA . ASN A 1 107 ? 1.298 -4.383 -16.5 1 96.12 107 ASN A CA 1
ATOM 818 C C . ASN A 1 107 ? 0.59 -5.59 -15.898 1 96.12 107 ASN A C 1
ATOM 820 O O . ASN A 1 107 ? 0.333 -6.578 -16.594 1 96.12 107 ASN A O 1
ATOM 824 N N . LEU A 1 108 ? 0.247 -5.559 -14.633 1 96.19 108 LEU A N 1
ATOM 825 C CA . LEU A 1 108 ? -0.336 -6.684 -13.906 1 96.19 108 LEU A CA 1
ATOM 826 C C . LEU A 1 108 ? -1.733 -7 -14.43 1 96.19 108 LEU A C 1
ATOM 828 O O . LEU A 1 108 ? -2.125 -8.164 -14.5 1 96.19 108 LEU A O 1
ATOM 832 N N . VAL A 1 109 ? -2.506 -5.949 -14.789 1 95.75 109 VAL A N 1
ATOM 833 C CA . VAL A 1 109 ? -3.9 -6.137 -15.18 1 95.75 109 VAL A CA 1
ATOM 834 C C . VAL A 1 109 ? -3.98 -6.605 -16.625 1 95.75 109 VAL A C 1
ATOM 836 O O . VAL A 1 109 ? -4.926 -7.297 -17.016 1 95.75 109 VAL A O 1
ATOM 839 N N . THR A 1 110 ? -3.092 -6.363 -17.5 1 92.56 110 THR A N 1
ATOM 840 C CA . THR A 1 110 ? -3.168 -6.68 -18.922 1 92.56 110 THR A CA 1
ATOM 841 C C . THR A 1 110 ? -2.352 -7.93 -19.234 1 92.56 110 THR A C 1
ATOM 843 O O . THR A 1 110 ? -2.361 -8.414 -20.375 1 92.56 110 THR A O 1
ATOM 846 N N . GLY A 1 111 ? -1.821 -8.5 -18.359 1 82.19 111 GLY A N 1
ATOM 847 C CA . GLY A 1 111 ? -0.929 -9.602 -18.688 1 82.19 111 GLY A CA 1
ATOM 848 C C . GLY A 1 111 ? -1.224 -10.867 -17.906 1 82.19 111 GLY A C 1
ATOM 849 O O . GLY A 1 111 ? -2.131 -11.625 -18.25 1 82.19 111 GLY A O 1
ATOM 850 N N . PRO A 1 112 ? -0.569 -11.016 -16.75 1 76.44 112 PRO A N 1
ATOM 851 C CA . PRO A 1 112 ? -0.592 -12.273 -16 1 76.44 112 PRO A CA 1
ATOM 852 C C . PRO A 1 112 ? -1.861 -12.438 -15.172 1 76.44 112 PRO A C 1
ATOM 854 O O . PRO A 1 112 ? -2.154 -13.539 -14.695 1 76.44 112 PRO A O 1
ATOM 857 N N . GLY A 1 113 ? -2.494 -11.375 -14.984 1 84.62 113 GLY A N 1
ATOM 858 C CA . GLY A 1 113 ? -3.777 -11.461 -14.305 1 84.62 113 GLY A CA 1
ATOM 859 C C . GLY A 1 113 ? -3.648 -11.484 -12.797 1 84.62 113 GLY A C 1
ATOM 860 O O . GLY A 1 113 ? -4.406 -12.18 -12.117 1 84.62 113 GLY A O 1
ATOM 861 N N . PHE A 1 114 ? -2.664 -10.797 -12.242 1 92.56 114 PHE A N 1
ATOM 862 C CA . PHE A 1 114 ? -2.521 -10.641 -10.797 1 92.56 114 PHE A CA 1
ATOM 863 C C . PHE A 1 114 ? -3.332 -9.445 -10.305 1 92.56 114 PHE A C 1
ATOM 865 O O . PHE A 1 114 ? -2.768 -8.461 -9.82 1 92.56 114 PHE A O 1
ATOM 872 N N . TYR A 1 115 ? -4.656 -9.602 -10.281 1 96.19 115 TYR A N 1
ATOM 873 C CA . TYR A 1 115 ? -5.547 -8.477 -9.992 1 96.19 115 TYR A CA 1
ATOM 874 C C . TYR A 1 115 ? -5.516 -8.133 -8.508 1 96.19 115 TYR A C 1
ATOM 876 O O . TYR A 1 115 ? -5.676 -6.969 -8.133 1 96.19 115 TYR A O 1
ATOM 884 N N . ASP A 1 116 ? -5.367 -9.125 -7.641 1 96.94 116 ASP A N 1
ATOM 885 C CA . ASP A 1 116 ? -5.289 -8.859 -6.207 1 96.94 116 ASP A CA 1
ATOM 886 C C . ASP A 1 116 ? -4.023 -8.086 -5.859 1 96.94 116 ASP A C 1
ATOM 888 O O . ASP A 1 116 ? -4.039 -7.219 -4.98 1 96.94 116 ASP A O 1
ATOM 892 N N . ILE A 1 117 ? -2.932 -8.359 -6.543 1 97.5 117 ILE A N 1
ATOM 893 C CA . ILE A 1 117 ? -1.681 -7.629 -6.363 1 97.5 117 ILE A CA 1
ATOM 894 C C . ILE A 1 117 ? -1.818 -6.223 -6.941 1 97.5 117 ILE A C 1
ATOM 896 O O . ILE A 1 117 ? -1.356 -5.25 -6.34 1 97.5 117 ILE A O 1
ATOM 900 N N . ALA A 1 118 ? -2.498 -6.16 -8.094 1 97.94 118 ALA A N 1
ATOM 901 C CA . ALA A 1 118 ? -2.75 -4.848 -8.68 1 97.94 118 ALA A CA 1
ATOM 902 C C . ALA A 1 118 ? -3.51 -3.947 -7.707 1 97.94 118 ALA A C 1
ATOM 904 O O . ALA A 1 118 ? -3.215 -2.756 -7.598 1 97.94 118 ALA A O 1
ATOM 905 N N . LEU A 1 119 ? -4.434 -4.492 -7.066 1 97.81 119 LEU A N 1
ATOM 906 C CA . LEU A 1 119 ? -5.207 -3.719 -6.102 1 97.81 119 LEU A CA 1
ATOM 907 C C . LEU A 1 119 ? -4.336 -3.297 -4.922 1 97.81 119 LEU A C 1
ATOM 909 O O . LEU A 1 119 ? -4.473 -2.18 -4.414 1 97.81 119 LEU A O 1
ATOM 913 N N . ARG A 1 120 ? -3.473 -4.195 -4.406 1 98.56 120 ARG A N 1
ATOM 914 C CA . ARG A 1 120 ? -2.51 -3.828 -3.371 1 98.56 120 ARG A CA 1
ATOM 915 C C . ARG A 1 120 ? -1.619 -2.68 -3.834 1 98.56 120 ARG A C 1
ATOM 917 O O . ARG A 1 120 ? -1.399 -1.721 -3.092 1 98.56 120 ARG A O 1
ATOM 924 N N . ASP A 1 121 ? -1.19 -2.752 -5.062 1 98.62 121 ASP A N 1
ATOM 925 C CA . ASP A 1 121 ? -0.313 -1.72 -5.609 1 98.62 121 ASP A CA 1
ATOM 926 C C . ASP A 1 121 ? -1.069 -0.41 -5.82 1 98.62 121 ASP A C 1
ATOM 928 O O . ASP A 1 121 ? -0.482 0.671 -5.742 1 98.62 121 ASP A O 1
ATOM 932 N N . PHE A 1 122 ? -2.367 -0.57 -6.086 1 98.75 122 PHE A N 1
ATOM 933 C CA . PHE A 1 122 ? -3.186 0.635 -6.137 1 98.75 122 PHE A CA 1
ATOM 934 C C . PHE A 1 122 ? -3.189 1.344 -4.789 1 98.75 122 PHE A C 1
ATOM 936 O O . PHE A 1 122 ? -3.141 2.574 -4.727 1 98.75 122 PHE A O 1
ATOM 943 N N . GLY A 1 123 ? -3.312 0.594 -3.74 1 98.75 123 GLY A N 1
ATOM 944 C CA . GLY A 1 123 ? -3.188 1.194 -2.422 1 98.75 123 GLY A CA 1
ATOM 945 C C . GLY A 1 123 ? -1.863 1.905 -2.213 1 98.75 123 GLY A C 1
ATOM 946 O O . GLY A 1 123 ? -1.825 3.006 -1.66 1 98.75 123 GLY A O 1
ATOM 947 N N . LEU A 1 124 ? -0.812 1.313 -2.625 1 98.94 124 LEU A N 1
ATOM 948 C CA . LEU A 1 124 ? 0.506 1.929 -2.521 1 98.94 124 LEU A CA 1
ATOM 949 C C . LEU A 1 124 ? 0.581 3.197 -3.365 1 98.94 124 LEU A C 1
ATOM 951 O O . LEU A 1 124 ? 1.215 4.176 -2.965 1 98.94 124 LEU A O 1
ATOM 955 N N . LEU A 1 125 ? -0.073 3.15 -4.535 1 98.88 125 LEU A N 1
ATOM 956 C CA . LEU A 1 125 ? -0.132 4.324 -5.398 1 98.88 125 LEU A CA 1
ATOM 957 C C . LEU A 1 125 ? -0.8 5.492 -4.684 1 98.88 125 LEU A C 1
ATOM 959 O O . LEU A 1 125 ? -0.274 6.609 -4.68 1 98.88 125 LEU A O 1
ATOM 963 N N . VAL A 1 126 ? -1.898 5.195 -4.066 1 98.88 126 VAL A N 1
ATOM 964 C CA . VAL A 1 126 ? -2.596 6.23 -3.314 1 98.88 126 VAL A CA 1
ATOM 965 C C . VAL A 1 126 ? -1.705 6.734 -2.182 1 98.88 126 VAL A C 1
ATOM 967 O O . VAL A 1 126 ? -1.666 7.934 -1.899 1 98.88 126 VAL A O 1
ATOM 970 N N . GLY A 1 127 ? -0.972 5.828 -1.56 1 98.88 127 GLY A N 1
ATOM 971 C CA . GLY A 1 127 ? -0.003 6.223 -0.549 1 98.88 127 GLY A CA 1
ATOM 972 C C . GLY A 1 127 ? 1.066 7.156 -1.081 1 98.88 127 GLY A C 1
ATOM 973 O O . GLY A 1 127 ? 1.443 8.117 -0.411 1 98.88 127 GLY A O 1
ATOM 974 N N . ALA A 1 128 ? 1.529 6.867 -2.217 1 98.88 128 ALA A N 1
ATOM 975 C CA . ALA A 1 128 ? 2.541 7.723 -2.83 1 98.88 128 ALA A CA 1
ATOM 976 C C . ALA A 1 128 ? 1.981 9.117 -3.121 1 98.88 128 ALA A C 1
ATOM 978 O O . ALA A 1 128 ? 2.67 10.117 -2.932 1 98.88 128 ALA A O 1
ATOM 979 N N . ILE A 1 129 ? 0.786 9.203 -3.564 1 98.88 129 ILE A N 1
ATOM 980 C CA . ILE A 1 129 ? 0.145 10.492 -3.818 1 98.88 129 ILE A CA 1
ATOM 981 C C . ILE A 1 129 ? -0.029 11.25 -2.506 1 98.88 129 ILE A C 1
ATOM 983 O O . ILE A 1 129 ? 0.188 12.461 -2.447 1 98.88 129 ILE A O 1
ATOM 987 N N . ALA A 1 130 ? -0.437 10.531 -1.486 1 98.81 130 ALA A N 1
ATOM 988 C CA . ALA A 1 130 ? -0.529 11.156 -0.171 1 98.81 130 ALA A CA 1
ATOM 989 C C . ALA A 1 130 ? 0.818 11.727 0.258 1 98.81 130 ALA A C 1
ATOM 991 O O . ALA A 1 130 ? 0.885 12.836 0.792 1 98.81 130 ALA A O 1
ATOM 992 N N . LEU A 1 131 ? 1.854 10.984 0.026 1 98.81 131 LEU A N 1
ATOM 993 C CA . LEU A 1 131 ? 3.189 11.484 0.334 1 98.81 131 LEU A CA 1
ATOM 994 C C . LEU A 1 131 ? 3.484 12.758 -0.441 1 98.81 131 LEU A C 1
ATOM 996 O O . LEU A 1 131 ? 4.047 13.711 0.11 1 98.81 131 LEU A O 1
ATOM 1000 N N . ALA A 1 132 ? 3.15 12.781 -1.729 1 98.69 132 ALA A N 1
ATOM 1001 C CA . ALA A 1 132 ? 3.395 13.961 -2.557 1 98.69 132 ALA A CA 1
ATOM 1002 C C . ALA A 1 132 ? 2.703 15.188 -1.975 1 98.69 132 ALA A C 1
ATOM 1004 O O . ALA A 1 132 ? 3.293 16.266 -1.916 1 98.69 132 ALA A O 1
ATOM 1005 N N . ARG A 1 133 ? 1.51 15.008 -1.512 1 98.25 133 ARG A N 1
ATOM 1006 C CA . ARG A 1 133 ? 0.758 16.109 -0.921 1 98.25 133 ARG A CA 1
ATOM 1007 C C . ARG A 1 133 ? 1.408 16.578 0.375 1 98.25 133 ARG A C 1
ATOM 1009 O O . ARG A 1 133 ? 1.588 17.781 0.582 1 98.25 133 ARG A O 1
ATOM 1016 N N . LEU A 1 134 ? 1.757 15.688 1.179 1 98.06 134 LEU A N 1
ATOM 1017 C CA . LEU A 1 134 ? 2.379 16.047 2.449 1 98.06 134 LEU A CA 1
ATOM 1018 C C . LEU A 1 134 ? 3.723 16.734 2.223 1 98.06 134 LEU A C 1
ATOM 1020 O O . LEU A 1 134 ? 4.066 17.688 2.928 1 98.06 134 LEU A O 1
ATOM 1024 N N . ALA A 1 135 ? 4.461 16.188 1.271 1 98.06 135 ALA A N 1
ATOM 1025 C CA . ALA A 1 135 ? 5.758 16.766 0.945 1 98.06 135 ALA A CA 1
ATOM 1026 C C . ALA A 1 135 ? 5.598 18.219 0.478 1 98.06 135 ALA A C 1
ATOM 1028 O O . ALA A 1 135 ? 6.43 19.078 0.788 1 98.06 135 ALA A O 1
ATOM 1029 N N . GLN A 1 136 ? 4.602 18.453 -0.297 1 96.38 136 GLN A N 1
ATOM 1030 C CA . GLN A 1 136 ? 4.293 19.828 -0.707 1 96.38 136 GLN A CA 1
ATOM 1031 C C . GLN A 1 136 ? 4.023 20.703 0.503 1 96.38 136 GLN A C 1
ATOM 1033 O O . GLN A 1 136 ? 4.457 21.859 0.539 1 96.38 136 GLN A O 1
ATOM 1038 N N . GLY A 1 137 ? 3.27 20.219 1.475 1 94.81 137 GLY A N 1
ATOM 1039 C CA . GLY A 1 137 ? 2.992 20.953 2.695 1 94.81 137 GLY A CA 1
ATOM 1040 C C . GLY A 1 137 ? 4.242 21.281 3.492 1 94.81 137 GLY A C 1
ATOM 1041 O O . GLY A 1 137 ? 4.367 22.375 4.043 1 94.81 137 GLY A O 1
ATOM 1042 N N . VAL A 1 138 ? 5.105 20.312 3.543 1 94.06 138 VAL A N 1
ATOM 1043 C CA . VAL A 1 138 ? 6.363 20.516 4.254 1 94.06 138 VAL A CA 1
ATOM 1044 C C . VAL A 1 138 ? 7.195 21.578 3.533 1 94.06 138 VAL A C 1
ATOM 1046 O O . VAL A 1 138 ? 7.758 22.469 4.168 1 94.06 138 VAL A O 1
ATOM 1049 N N . HIS A 1 139 ? 7.211 21.5 2.25 1 92.94 139 HIS A N 1
ATOM 1050 C CA . HIS A 1 139 ? 7.984 22.422 1.438 1 92.94 139 HIS A CA 1
ATOM 1051 C C . HIS A 1 139 ? 7.457 23.844 1.573 1 92.94 139 HIS A C 1
ATOM 1053 O O . HIS A 1 139 ? 8.234 24.797 1.642 1 92.94 139 HIS A O 1
ATOM 1059 N N . SER A 1 140 ? 6.168 23.984 1.68 1 91.81 140 SER A N 1
ATOM 1060 C CA . SER A 1 140 ? 5.547 25.297 1.752 1 91.81 140 SER A CA 1
ATOM 1061 C C . SER A 1 140 ? 5.551 25.828 3.18 1 91.81 140 SER A C 1
ATOM 1063 O O . SER A 1 140 ? 5.199 26.984 3.416 1 91.81 140 SER A O 1
ATOM 1065 N N . GLY A 1 141 ? 5.844 25 4.18 1 88.94 141 GLY A N 1
ATOM 1066 C CA . GLY A 1 141 ? 5.926 25.438 5.562 1 88.94 141 GLY A CA 1
ATOM 1067 C C . GLY A 1 141 ? 4.629 25.234 6.328 1 88.94 141 GLY A C 1
ATOM 1068 O O . GLY A 1 141 ? 4.496 25.703 7.461 1 88.94 141 GLY A O 1
ATOM 1069 N N . GLY A 1 142 ? 3.725 24.594 5.68 1 87.44 142 GLY A N 1
ATOM 1070 C CA . GLY A 1 142 ? 2.447 24.375 6.336 1 87.44 142 GLY A CA 1
ATOM 1071 C C . GLY A 1 142 ? 2.465 23.203 7.289 1 87.44 142 GLY A C 1
ATOM 1072 O O . GLY A 1 142 ? 1.575 23.062 8.133 1 87.44 142 GLY A O 1
ATOM 1073 N N . ILE A 1 143 ? 3.396 22.391 7.105 1 88.38 143 ILE A N 1
ATOM 1074 C CA . ILE A 1 143 ? 3.57 21.203 7.945 1 88.38 143 ILE A CA 1
ATOM 1075 C C . ILE A 1 143 ? 4.961 21.219 8.578 1 88.38 143 ILE A C 1
ATOM 1077 O O . ILE A 1 143 ? 5.957 21.453 7.895 1 88.38 143 ILE A O 1
ATOM 1081 N N . GLY A 1 144 ? 5.051 20.797 9.961 1 72.69 144 GLY A N 1
ATOM 1082 C CA . GLY A 1 144 ? 6.324 20.625 10.641 1 72.69 144 GLY A CA 1
ATOM 1083 C C . GLY A 1 144 ? 6.898 21.938 11.156 1 72.69 144 GLY A C 1
ATOM 1084 O O . GLY A 1 144 ? 7.984 21.953 11.742 1 72.69 144 GLY A O 1
ATOM 1085 N N . ARG A 1 145 ? 6.473 23.109 10.789 1 63.84 145 ARG A N 1
ATOM 1086 C CA . ARG A 1 145 ? 7.078 24.328 11.336 1 63.84 145 ARG A CA 1
ATOM 1087 C C . ARG A 1 145 ? 6.586 24.594 12.758 1 63.84 145 ARG A C 1
ATOM 1089 O O . ARG A 1 145 ? 5.398 24.438 13.047 1 63.84 145 ARG A O 1
ATOM 1096 N N . PRO A 1 146 ? 7.73 24.625 13.68 1 51.38 146 PRO A N 1
ATOM 1097 C CA . PRO A 1 146 ? 7.363 25.062 15.031 1 51.38 146 PRO A CA 1
ATOM 1098 C C . PRO A 1 146 ? 6.707 26.453 15.039 1 51.38 146 PRO A C 1
ATOM 1100 O O . PRO A 1 146 ? 6.91 27.234 14.117 1 51.38 146 PRO A O 1
ATOM 1103 N N . MET B 1 1 ? -27.875 43.625 11.984 1 43.12 1 MET B N 1
ATOM 1104 C CA . MET B 1 1 ? -26.844 42.625 12.242 1 43.12 1 MET B CA 1
ATOM 1105 C C . MET B 1 1 ? -26.922 41.469 11.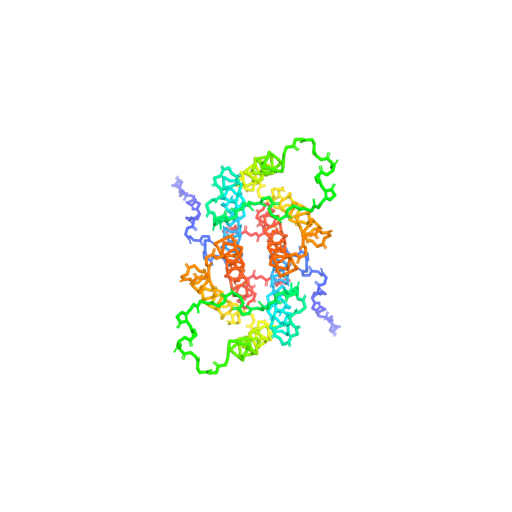242 1 43.12 1 MET B C 1
ATOM 1107 O O . MET B 1 1 ? -27.875 40.688 11.273 1 43.12 1 MET B O 1
ATOM 1111 N N . SER B 1 2 ? -26.484 41.656 9.969 1 49.31 2 SER B N 1
ATOM 1112 C CA . SER B 1 2 ? -26.469 40.688 8.875 1 49.31 2 SER B CA 1
ATOM 1113 C C . SER B 1 2 ? -25.672 39.438 9.242 1 49.31 2 SER B C 1
ATOM 1115 O O . SER B 1 2 ? -24.484 39.531 9.555 1 49.31 2 SER B O 1
ATOM 1117 N N . ILE B 1 3 ? -26.297 38.438 9.805 1 54.53 3 ILE B N 1
ATOM 1118 C CA . ILE B 1 3 ? -25.672 37.156 10.047 1 54.53 3 ILE B CA 1
ATOM 1119 C C . ILE B 1 3 ? -24.938 36.688 8.797 1 54.53 3 ILE B C 1
ATOM 1121 O O . ILE B 1 3 ? -25.562 36.406 7.77 1 54.53 3 ILE B O 1
ATOM 1125 N N . ARG B 1 4 ? -23.703 37.062 8.562 1 56.62 4 ARG B N 1
ATOM 1126 C CA . ARG B 1 4 ? -22.891 36.469 7.52 1 56.62 4 ARG B CA 1
ATOM 1127 C C . ARG B 1 4 ? -22.797 34.969 7.707 1 56.62 4 ARG B C 1
ATOM 1129 O O . ARG B 1 4 ? -22.453 34.469 8.789 1 56.62 4 ARG B O 1
ATOM 1136 N N . PRO B 1 5 ? -23.453 34.125 6.969 1 49.03 5 PRO B N 1
ATOM 1137 C CA . PRO B 1 5 ? -23.312 32.688 7.137 1 49.03 5 PRO B CA 1
ATOM 1138 C C . PRO B 1 5 ? -21.859 32.219 7.121 1 49.03 5 PRO B C 1
ATOM 1140 O O . PRO B 1 5 ? -21.078 32.688 6.277 1 49.03 5 PRO B O 1
ATOM 1143 N N . THR B 1 6 ? -21.109 32.062 8.234 1 49.19 6 THR B N 1
ATOM 1144 C CA . THR B 1 6 ? -19.812 31.375 8.234 1 49.19 6 THR B CA 1
ATOM 1145 C C . THR B 1 6 ? -19.828 30.203 7.27 1 49.19 6 THR B C 1
ATOM 1147 O O . THR B 1 6 ? -20.484 29.188 7.523 1 49.19 6 THR B O 1
ATOM 1150 N N . THR B 1 7 ? -19.875 30.328 6.016 1 52.09 7 THR B N 1
ATOM 1151 C CA . THR B 1 7 ? -19.844 29.234 5.059 1 52.09 7 THR B CA 1
ATOM 1152 C C . THR B 1 7 ? -18.672 28.297 5.359 1 52.09 7 THR B C 1
ATOM 1154 O O . THR B 1 7 ? -17.531 28.734 5.453 1 52.09 7 THR B O 1
ATOM 1157 N N . SER B 1 8 ? -18.938 27.328 6.227 1 58.97 8 SER B N 1
ATOM 1158 C CA . SER B 1 8 ? -17.969 26.25 6.391 1 58.97 8 SER B CA 1
ATOM 1159 C C . SER B 1 8 ? -17.109 26.078 5.137 1 58.97 8 SER B C 1
ATOM 1161 O O . SER B 1 8 ? -17.625 26.062 4.02 1 58.97 8 SER B O 1
A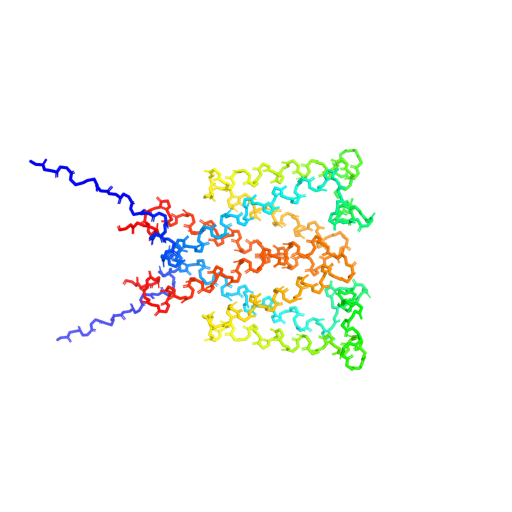TOM 1163 N N . PRO B 1 9 ? -15.883 26.531 5.266 1 64.56 9 PRO B N 1
ATOM 1164 C CA . PRO B 1 9 ? -15.055 26.422 4.066 1 64.56 9 PRO B CA 1
ATOM 1165 C C . PRO B 1 9 ? -15.398 25.188 3.23 1 64.56 9 PRO B C 1
ATOM 1167 O O . PRO B 1 9 ? -15.664 24.109 3.783 1 64.56 9 PRO B O 1
ATOM 1170 N N . ALA B 1 10 ? -15.867 25.406 2.049 1 74.44 10 ALA B N 1
ATOM 1171 C CA . ALA B 1 10 ? -16.266 24.375 1.085 1 74.44 10 ALA B CA 1
ATOM 1172 C C . ALA B 1 10 ? -15.227 23.266 1.021 1 74.44 10 ALA B C 1
ATOM 1174 O O . ALA B 1 10 ? -14.039 23.484 1.231 1 74.44 10 ALA B O 1
ATOM 1175 N N . LEU B 1 11 ? -15.57 22.047 1.155 1 72.81 11 LEU B N 1
ATOM 1176 C CA . LEU B 1 11 ? -14.719 20.875 0.972 1 72.81 11 LEU B CA 1
ATOM 1177 C C . LEU B 1 11 ? -13.609 21.156 -0.036 1 72.81 11 LEU B C 1
ATOM 1179 O O . LEU B 1 11 ? -12.453 20.766 0.174 1 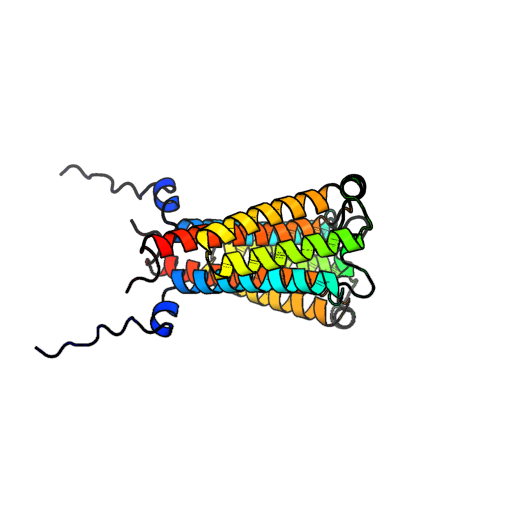72.81 11 LEU B O 1
ATOM 1183 N N . ALA B 1 12 ? -13.906 21.797 -0.981 1 80.06 12 ALA B N 1
ATOM 1184 C CA . ALA B 1 12 ? -12.938 22.141 -2.02 1 80.06 12 ALA B CA 1
ATOM 1185 C C . ALA B 1 12 ? -11.805 23 -1.46 1 80.06 12 ALA B C 1
ATOM 1187 O O . ALA B 1 12 ? -10.641 22.828 -1.832 1 80.06 12 ALA B O 1
ATOM 1188 N N . ASP B 1 13 ? -12.133 23.891 -0.65 1 80.06 13 ASP B N 1
ATOM 1189 C CA . ASP B 1 13 ? -11.125 24.75 -0.036 1 80.06 13 ASP B 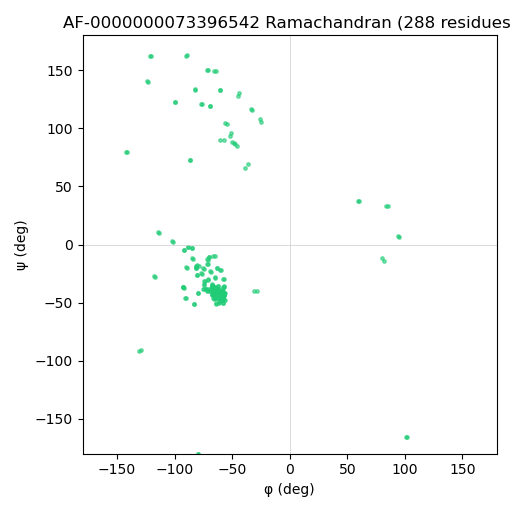CA 1
ATOM 1190 C C . ASP B 1 13 ? -10.227 23.953 0.915 1 80.06 13 ASP B C 1
ATOM 1192 O O . ASP B 1 13 ? -9.016 24.188 0.973 1 80.06 13 ASP B O 1
ATOM 1196 N N . GLN B 1 14 ? -10.742 23.031 1.558 1 81.69 14 GLN B N 1
ATOM 1197 C CA . GLN B 1 14 ? -9.992 22.188 2.488 1 81.69 14 GLN B CA 1
ATOM 1198 C C . GLN B 1 14 ? -9.023 21.281 1.745 1 81.69 14 GLN B C 1
ATOM 1200 O O . GLN B 1 14 ? -7.914 21.031 2.219 1 81.69 14 GLN B O 1
ATOM 1205 N N . LEU B 1 15 ? -9.508 20.781 0.634 1 86.44 15 LEU B N 1
ATOM 1206 C CA . LEU B 1 15 ? -8.695 19.859 -0.144 1 86.44 15 LEU B CA 1
ATOM 1207 C C . LEU B 1 15 ? -7.453 20.547 -0.698 1 86.44 15 LEU B C 1
ATOM 1209 O O . LEU B 1 15 ? -6.508 19.891 -1.132 1 86.44 15 LEU B O 1
ATOM 1213 N N . LYS B 1 16 ? -7.449 21.828 -0.563 1 88.69 16 LYS B N 1
ATOM 1214 C CA . LYS B 1 16 ? -6.25 22.547 -0.959 1 88.69 16 LYS B CA 1
ATOM 1215 C C . LYS B 1 16 ? -5.148 22.422 0.09 1 88.69 16 LYS B C 1
ATOM 1217 O O . LYS B 1 16 ? -3.963 22.531 -0.226 1 88.69 16 LYS B O 1
ATOM 1222 N N . ASP B 1 17 ? -5.594 22.172 1.299 1 92.94 17 ASP B N 1
ATOM 1223 C CA . ASP B 1 17 ? -4.645 21.891 2.373 1 92.94 17 ASP B CA 1
ATOM 1224 C C . ASP B 1 17 ? -3.953 20.547 2.17 1 92.94 17 ASP B C 1
ATOM 1226 O O . ASP B 1 17 ? -4.613 19.516 2.1 1 92.94 17 ASP B O 1
ATOM 1230 N N . PRO B 1 18 ? -2.668 20.547 2.043 1 95.31 18 PRO B N 1
ATOM 1231 C CA . PRO B 1 18 ? -1.938 19.312 1.731 1 95.31 18 PRO B CA 1
ATOM 1232 C C . PRO B 1 18 ? -2.188 18.203 2.75 1 95.31 18 PRO B C 1
ATOM 1234 O O . PRO B 1 18 ? -2.414 17.047 2.371 1 95.31 18 PRO B O 1
ATOM 1237 N N . ALA B 1 19 ? -2.166 18.547 3.947 1 96.06 19 ALA B N 1
ATOM 1238 C CA . ALA B 1 19 ? -2.363 17.531 4.98 1 96.06 19 ALA B CA 1
ATOM 1239 C C . ALA B 1 19 ? -3.785 16.984 4.945 1 96.06 19 ALA B C 1
ATOM 1241 O O . ALA B 1 19 ? -3.994 15.781 5.086 1 96.06 19 ALA B O 1
ATOM 1242 N N . TYR B 1 20 ? -4.738 17.797 4.789 1 96.5 20 TYR B N 1
ATOM 1243 C CA . TYR B 1 20 ? -6.125 17.344 4.746 1 96.5 20 TYR B CA 1
ATOM 1244 C C . TYR B 1 20 ? -6.387 16.516 3.504 1 96.5 20 TYR B C 1
ATOM 1246 O O . TYR B 1 20 ? -7.113 15.516 3.562 1 96.5 20 TYR 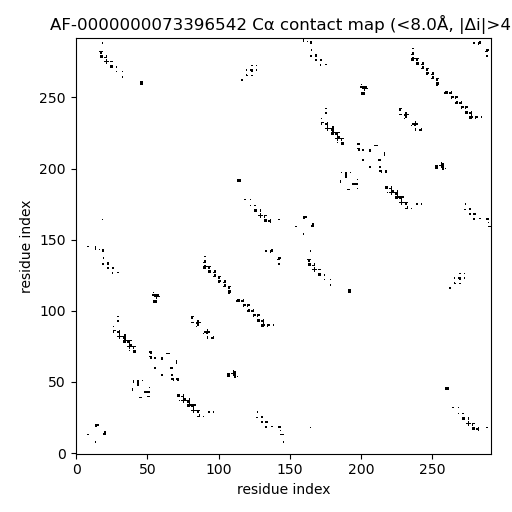B O 1
ATOM 1254 N N . SER B 1 21 ? -5.875 16.953 2.426 1 97.38 21 SER B N 1
ATOM 1255 C CA . SER B 1 21 ? -6.047 16.172 1.211 1 97.38 21 SER B CA 1
ATOM 1256 C C . SER B 1 21 ? -5.441 14.773 1.366 1 97.38 21 SER B C 1
ATOM 1258 O O . SER B 1 21 ? -6.008 13.789 0.892 1 97.38 21 SER B O 1
ATOM 1260 N N . ALA B 1 22 ? -4.242 14.672 1.956 1 98.44 22 ALA B N 1
ATOM 1261 C CA . ALA B 1 22 ? -3.633 13.367 2.23 1 98.44 22 ALA B CA 1
ATOM 1262 C C . ALA B 1 22 ? -4.527 12.523 3.133 1 98.44 22 ALA B C 1
ATOM 1264 O O . ALA B 1 22 ? -4.68 11.32 2.914 1 98.44 22 ALA B O 1
ATOM 1265 N N . TYR B 1 23 ? -5.117 13.156 4.125 1 98.44 23 TYR B N 1
ATOM 1266 C CA . TYR B 1 23 ? -6.047 12.477 5.023 1 98.44 23 TYR B CA 1
ATOM 1267 C C . TYR B 1 23 ? -7.219 11.883 4.25 1 98.44 23 TYR B C 1
ATOM 1269 O O . TYR B 1 23 ? -7.555 10.711 4.422 1 98.44 23 TYR B O 1
ATOM 1277 N N . VAL B 1 24 ? -7.801 12.633 3.381 1 98.5 24 VAL B N 1
ATOM 1278 C CA . VAL B 1 24 ? -8.977 12.195 2.637 1 98.5 24 VAL B CA 1
ATOM 1279 C C . VAL B 1 24 ? -8.594 11.055 1.691 1 98.5 24 VAL B C 1
ATOM 1281 O O . VAL B 1 24 ? -9.336 10.086 1.542 1 98.5 24 VAL B O 1
ATOM 1284 N N . LEU B 1 25 ? -7.426 11.18 1.066 1 98.69 25 LEU B N 1
ATOM 1285 C CA . LEU B 1 25 ? -6.941 10.141 0.166 1 98.69 25 LEU B CA 1
ATOM 1286 C C . LEU B 1 25 ? -6.781 8.812 0.901 1 98.69 25 LEU B C 1
ATOM 1288 O O . LEU B 1 25 ? -7.305 7.789 0.459 1 98.69 25 LEU B O 1
ATOM 1292 N N . LEU B 1 26 ? -6.129 8.883 2.023 1 98.88 26 LEU B N 1
ATOM 1293 C CA . LEU B 1 26 ? -5.844 7.66 2.762 1 98.88 26 LEU B CA 1
ATOM 1294 C C . LEU B 1 26 ? -7.109 7.105 3.406 1 98.88 26 LEU B C 1
ATOM 1296 O O . LEU B 1 26 ? -7.301 5.891 3.467 1 98.88 26 LEU B O 1
ATOM 1300 N N . ARG B 1 27 ? -7.934 7.965 3.895 1 98.88 27 ARG B N 1
ATOM 1301 C CA . ARG B 1 27 ? -9.195 7.496 4.461 1 98.88 27 ARG B CA 1
ATOM 1302 C C . ARG B 1 27 ? -10.039 6.781 3.408 1 98.88 27 ARG B C 1
ATOM 1304 O O . ARG B 1 27 ? -10.602 5.719 3.676 1 98.88 27 ARG B O 1
ATOM 1311 N N . THR B 1 28 ? -10.141 7.395 2.262 1 98.88 28 THR B N 1
ATOM 1312 C CA . THR B 1 28 ? -10.891 6.77 1.178 1 98.88 28 THR B CA 1
ATOM 1313 C C . THR B 1 28 ? -10.281 5.422 0.808 1 98.88 28 THR B C 1
ATOM 1315 O O . THR B 1 28 ? -10.992 4.426 0.667 1 98.88 28 THR B O 1
ATOM 1318 N N . LEU B 1 29 ? -8.977 5.387 0.699 1 98.88 29 LEU B N 1
ATOM 1319 C CA . LEU B 1 29 ? -8.273 4.156 0.354 1 98.88 29 LEU B CA 1
ATOM 1320 C C . LEU B 1 29 ? -8.586 3.051 1.354 1 98.88 29 LEU B C 1
ATOM 1322 O O . LEU B 1 29 ? -9.008 1.957 0.965 1 98.88 29 LEU B O 1
ATOM 1326 N N . PHE B 1 30 ? -8.445 3.346 2.635 1 98.94 30 PHE B N 1
ATOM 1327 C CA . PHE B 1 30 ? -8.531 2.307 3.654 1 98.94 30 PHE B CA 1
ATOM 1328 C C . PHE B 1 30 ? -9.984 2.051 4.047 1 98.94 30 PHE B C 1
ATOM 1330 O O . PHE B 1 30 ? -10.266 1.188 4.883 1 98.94 30 PHE B O 1
ATOM 1337 N N . THR B 1 31 ? -10.891 2.83 3.471 1 98.94 31 THR B N 1
ATOM 1338 C CA . THR B 1 31 ? -12.305 2.473 3.498 1 98.94 31 THR B CA 1
ATOM 1339 C C . THR B 1 31 ? -12.633 1.483 2.383 1 98.94 31 THR B C 1
ATOM 1341 O O . THR B 1 31 ? -13.141 0.39 2.646 1 98.94 31 THR B O 1
ATOM 1344 N N . VAL B 1 32 ? -12.242 1.813 1.19 1 98.88 32 VAL B N 1
ATOM 1345 C CA . VAL B 1 32 ? -12.703 1.123 -0.01 1 98.88 32 VAL B CA 1
ATOM 1346 C C . VAL B 1 32 ? -11.93 -0.181 -0.185 1 98.88 32 VAL B C 1
ATOM 1348 O O . VAL B 1 32 ? -12.516 -1.222 -0.491 1 98.88 32 VAL B O 1
ATOM 1351 N N . ALA B 1 33 ? -10.633 -0.134 0.061 1 98.62 33 ALA B N 1
ATOM 1352 C CA . ALA B 1 33 ? -9.797 -1.289 -0.254 1 98.62 33 ALA B CA 1
ATOM 1353 C C . ALA B 1 33 ? -10.195 -2.5 0.584 1 98.62 33 ALA B C 1
ATOM 1355 O O . ALA B 1 33 ? -10.453 -3.58 0.045 1 98.62 33 ALA B O 1
ATOM 1356 N N . PRO B 1 34 ? -10.305 -2.369 1.894 1 98.81 34 PRO B N 1
ATOM 1357 C CA . PRO B 1 34 ? -10.711 -3.539 2.676 1 98.81 34 PRO B CA 1
ATOM 1358 C C . PRO B 1 34 ? -12.102 -4.043 2.303 1 98.81 34 PRO B C 1
ATOM 1360 O O . PRO B 1 34 ? -12.352 -5.25 2.318 1 98.81 34 PRO B O 1
ATOM 1363 N N . ILE B 1 35 ? -12.969 -3.162 1.992 1 98.81 35 ILE B N 1
ATOM 1364 C CA . ILE B 1 35 ? -14.312 -3.572 1.604 1 98.81 35 ILE B CA 1
ATOM 1365 C C . ILE B 1 35 ? -14.258 -4.363 0.299 1 98.81 35 ILE B C 1
ATOM 1367 O O . ILE B 1 35 ? -14.875 -5.422 0.179 1 98.81 35 ILE B O 1
ATOM 1371 N N . LEU B 1 36 ? -13.508 -3.91 -0.664 1 98.69 36 LEU B N 1
ATOM 1372 C CA . LEU B 1 36 ? -13.367 -4.598 -1.942 1 98.69 36 LEU B CA 1
ATOM 1373 C C . LEU B 1 36 ? -12.688 -5.953 -1.763 1 98.69 36 LEU B C 1
ATOM 1375 O O . LEU B 1 36 ? -13.148 -6.957 -2.314 1 98.69 36 LEU B O 1
ATOM 1379 N N . PHE B 1 37 ? -11.594 -6 -1 1 98.62 37 PHE B N 1
ATOM 1380 C CA . PHE B 1 37 ? -10.922 -7.266 -0.731 1 98.62 37 PHE B CA 1
ATOM 1381 C C . PHE B 1 37 ? -11.852 -8.227 -0.007 1 98.62 37 PHE B C 1
ATOM 1383 O O . PHE B 1 37 ? -11.898 -9.414 -0.332 1 98.62 37 PHE B O 1
ATOM 1390 N N . GLY B 1 38 ? -12.531 -7.684 0.975 1 98.69 38 GLY B N 1
ATOM 1391 C CA . GLY B 1 38 ? -13.445 -8.516 1.739 1 98.69 38 GLY B CA 1
ATOM 1392 C C . GLY B 1 38 ? -14.562 -9.102 0.897 1 98.69 38 GLY B C 1
ATOM 1393 O O . GLY B 1 38 ? -14.844 -10.297 0.974 1 98.69 38 GLY B O 1
ATOM 1394 N N . LEU B 1 39 ? -15.227 -8.258 0.117 1 98.5 39 LEU B N 1
ATOM 1395 C CA . LEU B 1 39 ? -16.312 -8.711 -0.752 1 98.5 39 LEU B CA 1
ATOM 1396 C C . LEU B 1 39 ? -15.805 -9.773 -1.726 1 98.5 39 LEU B C 1
ATOM 1398 O O . LEU B 1 39 ? -16.484 -10.773 -1.967 1 98.5 39 LEU B O 1
ATOM 1402 N N . ASP B 1 40 ? -14.656 -9.594 -2.227 1 98.56 40 ASP B N 1
ATOM 1403 C CA . ASP B 1 40 ? -14.164 -10.5 -3.26 1 98.56 40 ASP B CA 1
ATOM 1404 C C . ASP B 1 40 ? -13.82 -11.867 -2.676 1 98.56 40 ASP B C 1
ATOM 1406 O O . ASP B 1 40 ? -13.656 -12.844 -3.414 1 98.56 40 ASP B O 1
ATOM 1410 N N . LYS B 1 41 ? -13.672 -11.984 -1.368 1 98 41 LYS B N 1
ATOM 1411 C CA . LYS B 1 41 ? -13.383 -13.281 -0.756 1 98 41 LYS B CA 1
ATOM 1412 C C . LYS B 1 41 ? -14.602 -14.195 -0.806 1 98 41 LYS B C 1
ATOM 1414 O O . LYS B 1 41 ? -14.484 -15.398 -0.576 1 98 41 LYS B O 1
ATOM 1419 N N . PHE B 1 42 ? -15.742 -13.586 -1.134 1 97.44 42 PHE B N 1
ATOM 1420 C CA . PHE B 1 42 ? -16.938 -14.391 -1.369 1 97.44 42 PHE B CA 1
ATOM 1421 C C . PHE B 1 42 ? -17.047 -14.789 -2.836 1 97.44 42 PHE B C 1
ATOM 1423 O O . PHE B 1 42 ? -17.734 -15.758 -3.174 1 97.44 42 PHE B O 1
ATOM 1430 N N . PHE B 1 43 ? -16.312 -14.047 -3.746 1 96.25 43 PHE B N 1
ATOM 1431 C CA . PHE B 1 43 ? -16.516 -14.25 -5.176 1 96.25 43 PHE B CA 1
ATOM 1432 C C . PHE B 1 43 ? -15.234 -14.75 -5.832 1 96.25 43 PHE B C 1
ATOM 1434 O O . PHE B 1 43 ? -15.273 -15.344 -6.914 1 96.25 43 PHE B O 1
ATOM 1441 N N . ASN B 1 44 ? -14.102 -14.469 -5.332 1 96.81 44 ASN B N 1
ATOM 1442 C CA . ASN B 1 44 ? -12.797 -14.891 -5.812 1 96.81 44 ASN B CA 1
ATOM 1443 C C . ASN B 1 44 ? -12.539 -14.414 -7.242 1 96.81 44 ASN B C 1
ATOM 1445 O O . ASN B 1 44 ? -11.945 -15.133 -8.047 1 96.81 44 ASN B O 1
ATOM 1449 N N . LEU B 1 45 ? -12.977 -13.219 -7.57 1 94.81 45 LEU B N 1
ATOM 1450 C CA . LEU B 1 45 ? -12.773 -12.656 -8.898 1 94.81 45 LEU B CA 1
ATOM 1451 C C . LEU B 1 45 ? -11.328 -12.203 -9.078 1 94.81 45 LEU B C 1
ATOM 1453 O O . LEU B 1 45 ? -10.719 -12.453 -10.125 1 94.81 45 LEU B O 1
ATOM 1457 N N . LEU B 1 46 ? -10.734 -11.656 -8.094 1 95 46 LEU B N 1
ATOM 1458 C CA . LEU B 1 46 ? -9.391 -11.078 -8.164 1 95 46 LEU B CA 1
ATOM 1459 C C . LEU B 1 46 ? -8.336 -12.172 -8.195 1 95 46 LEU B C 1
ATOM 1461 O O . LEU B 1 46 ? -7.215 -11.945 -8.664 1 95 46 LEU B O 1
ATOM 1465 N N . THR B 1 47 ? -8.711 -13.328 -7.754 1 94.12 47 THR B N 1
ATOM 1466 C CA . THR B 1 47 ? -7.738 -14.406 -7.652 1 94.12 47 THR B CA 1
ATOM 1467 C C . THR B 1 47 ? -8.086 -15.539 -8.617 1 94.12 47 THR B C 1
ATOM 1469 O O . THR B 1 47 ? -7.535 -16.641 -8.516 1 94.12 47 THR B O 1
ATOM 1472 N N . HIS B 1 48 ? -9.008 -15.273 -9.484 1 92 48 HIS B N 1
ATOM 1473 C CA . HIS B 1 48 ? -9.375 -16.297 -10.453 1 92 48 HIS B CA 1
ATOM 1474 C C . HIS B 1 48 ? -8.188 -16.688 -11.328 1 92 48 HIS B C 1
ATOM 1476 O O . HIS B 1 48 ? -7.473 -15.812 -11.828 1 92 48 HIS B O 1
ATOM 1482 N N . PRO B 1 49 ? -7.941 -17.984 -11.508 1 90.88 49 PRO B N 1
ATOM 1483 C CA . PRO B 1 49 ? -8.75 -19.172 -11.211 1 90.88 49 PRO B CA 1
ATOM 1484 C C . PRO B 1 49 ? -8.469 -19.75 -9.828 1 90.88 49 PRO B C 1
ATOM 1486 O O . PRO B 1 49 ? -9.133 -20.703 -9.406 1 90.88 49 PRO B O 1
ATOM 1489 N N . GLN B 1 50 ? -7.469 -19.094 -9.219 1 91.56 50 GLN B N 1
ATOM 1490 C CA . GLN B 1 50 ? -7.223 -19.531 -7.848 1 91.56 50 GLN B CA 1
ATOM 1491 C C . GLN B 1 50 ? -8.234 -18.906 -6.887 1 91.56 50 GLN B C 1
ATOM 1493 O O . GLN B 1 50 ? -9.18 -18.234 -7.32 1 91.56 50 GLN B O 1
ATOM 1498 N N . HIS B 1 51 ? -8.047 -19.281 -5.602 1 94.25 51 HIS B N 1
ATOM 1499 C CA . HIS B 1 51 ? -8.867 -18.688 -4.547 1 94.25 51 HIS B CA 1
ATOM 1500 C C . HIS B 1 51 ? -7.996 -17.984 -3.514 1 94.25 51 HIS B C 1
ATOM 1502 O O . HIS B 1 51 ? -6.785 -18.203 -3.451 1 94.25 51 HIS B O 1
ATOM 1508 N N . TRP B 1 52 ? -8.711 -17.109 -2.764 1 95.19 52 TRP B N 1
ATOM 1509 C CA . TRP B 1 52 ? -8.016 -16.359 -1.721 1 95.19 52 TRP B CA 1
ATOM 1510 C C . TRP B 1 52 ? -7.398 -17.297 -0.697 1 95.19 52 TRP B C 1
ATOM 1512 O O . TRP B 1 52 ? -6.43 -16.953 -0.02 1 95.19 52 TRP B O 1
ATOM 1522 N N . ASN B 1 53 ? -7.863 -18.484 -0.567 1 93.75 53 ASN B N 1
ATOM 1523 C CA . ASN B 1 53 ? -7.391 -19.391 0.472 1 93.75 53 ASN B CA 1
ATOM 1524 C C . ASN B 1 53 ? -5.969 -19.859 0.196 1 93.75 53 ASN B C 1
ATOM 1526 O O . ASN B 1 53 ? -5.32 -20.438 1.074 1 93.75 53 ASN B O 1
ATOM 1530 N N . MET B 1 54 ? -5.469 -19.578 -1.008 1 92.25 54 MET B N 1
ATOM 1531 C CA . MET B 1 54 ? -4.086 -19.938 -1.305 1 92.25 54 MET B CA 1
ATOM 1532 C C . MET B 1 54 ? -3.123 -19.172 -0.4 1 92.25 54 MET B C 1
ATOM 1534 O O . MET B 1 54 ? -1.974 -19.578 -0.224 1 92.25 54 MET B O 1
ATOM 1538 N N . TYR B 1 55 ? -3.6 -18.078 0.157 1 93.88 55 TYR B N 1
ATOM 1539 C CA . TYR B 1 55 ? -2.754 -17.219 0.976 1 93.88 55 TYR B CA 1
ATOM 1540 C C . TYR B 1 55 ? -2.766 -17.656 2.432 1 93.88 55 TYR B C 1
ATOM 1542 O O . TYR B 1 55 ? -2.027 -17.125 3.26 1 93.88 55 TYR B O 1
ATOM 1550 N N . LEU B 1 56 ? -3.523 -18.656 2.746 1 93.5 56 LEU B N 1
ATOM 1551 C CA . LEU B 1 56 ? -3.66 -19.078 4.137 1 93.5 56 LEU B CA 1
ATOM 1552 C C . LEU B 1 56 ? -2.498 -19.969 4.559 1 93.5 56 LEU B C 1
ATOM 1554 O O . LEU B 1 56 ? -2.139 -20.906 3.84 1 93.5 56 LEU B O 1
ATOM 1558 N N . ALA B 1 57 ? -1.981 -19.609 5.746 1 92.88 57 ALA B N 1
ATOM 1559 C CA . ALA B 1 57 ? -0.934 -20.453 6.309 1 92.88 57 ALA B CA 1
ATOM 1560 C C . ALA B 1 57 ? -1.503 -21.797 6.781 1 92.88 57 ALA B C 1
ATOM 1562 O O . ALA B 1 57 ? -2.633 -21.859 7.273 1 92.88 57 ALA B O 1
ATOM 1563 N N . GLY B 1 58 ? -0.687 -22.828 6.727 1 89.44 58 GLY B N 1
ATOM 1564 C CA . GLY B 1 58 ? -1.104 -24.172 7.121 1 89.44 58 GLY B CA 1
ATOM 1565 C C . GLY B 1 58 ? -1.567 -24.25 8.562 1 89.44 58 GLY B C 1
ATOM 1566 O O . GLY B 1 58 ? -2.582 -24.891 8.859 1 89.44 58 GLY B O 1
ATOM 1567 N N . TRP B 1 59 ? -0.837 -23.562 9.422 1 89.12 59 TRP B N 1
ATOM 1568 C CA . TRP B 1 59 ? -1.155 -23.656 10.844 1 89.12 59 TRP B CA 1
ATOM 1569 C C . TRP B 1 59 ? -2.494 -23 11.156 1 89.12 59 TRP B C 1
ATOM 1571 O O . TRP B 1 59 ? -3.123 -23.297 12.172 1 89.12 59 TRP B O 1
ATOM 1581 N N . ILE B 1 60 ? -2.9 -22.109 10.328 1 85.25 60 ILE B N 1
ATOM 1582 C CA . ILE B 1 60 ? -4.219 -21.516 10.508 1 85.25 60 ILE B CA 1
ATOM 1583 C C . ILE B 1 60 ? -5.301 -22.547 10.227 1 85.25 60 ILE B C 1
ATOM 1585 O O . ILE B 1 60 ? -6.328 -22.578 10.906 1 85.25 60 ILE B O 1
ATOM 1589 N N . ASN B 1 61 ? -5.07 -23.359 9.273 1 77.88 61 ASN B N 1
ATOM 1590 C CA . ASN B 1 61 ? -6.004 -24.438 8.945 1 77.88 61 ASN B CA 1
ATOM 1591 C C . ASN B 1 61 ? -6.246 -25.344 10.148 1 77.88 61 ASN B C 1
ATOM 1593 O O . ASN B 1 61 ? -7.336 -25.906 10.305 1 77.88 61 ASN B O 1
ATOM 1597 N N . ASP B 1 62 ? -5.266 -25.359 10.844 1 81.75 62 ASP B N 1
ATOM 1598 C CA . ASP B 1 62 ? -5.375 -26.25 12 1 81.75 62 ASP B CA 1
ATOM 1599 C C . ASP B 1 62 ? -6.145 -25.578 13.133 1 81.75 62 ASP B C 1
ATOM 1601 O O . ASP B 1 62 ? -6.664 -26.25 14.023 1 81.75 62 ASP B O 1
ATOM 1605 N N . LEU B 1 63 ? -6.199 -24.266 13.078 1 81.88 63 LEU B N 1
ATOM 1606 C CA . LEU B 1 63 ? -6.785 -23.5 14.172 1 81.88 63 LEU B CA 1
ATOM 1607 C C . LEU B 1 63 ? -8.266 -23.234 13.922 1 81.88 63 LEU B C 1
ATOM 1609 O O . LEU B 1 63 ? -9.055 -23.172 14.867 1 81.88 63 LEU B O 1
ATOM 1613 N N . VAL B 1 64 ? -8.617 -23.016 12.703 1 81.06 64 VAL B N 1
ATOM 1614 C CA . VAL B 1 64 ? -9.977 -22.594 12.391 1 81.06 64 VAL B CA 1
ATOM 1615 C C . VAL B 1 64 ? -10.789 -23.797 11.914 1 81.06 64 VAL B C 1
ATOM 1617 O O . VAL B 1 64 ? -10.383 -24.5 10.992 1 81.06 64 VAL B O 1
ATOM 1620 N N . PRO B 1 65 ? -11.883 -24 12.664 1 86.06 65 PRO B N 1
ATOM 1621 C CA . PRO B 1 65 ? -12.75 -25.078 12.188 1 86.06 65 PRO B CA 1
ATOM 1622 C C . PRO B 1 65 ? -13.383 -24.766 10.828 1 86.06 65 PRO B C 1
ATOM 1624 O O . PRO B 1 65 ? -13.5 -23.609 10.445 1 86.06 65 PRO B O 1
ATOM 1627 N N . GLY B 1 66 ? -13.633 -25.875 10.031 1 89.44 66 GLY B N 1
ATOM 1628 C CA . GLY B 1 66 ? -14.25 -25.703 8.727 1 89.44 66 GLY B CA 1
ATOM 1629 C C . GLY B 1 66 ? -13.258 -25.766 7.582 1 89.44 66 GLY B C 1
ATOM 1630 O O . GLY B 1 66 ? -12.125 -26.234 7.762 1 89.44 66 GLY B O 1
ATOM 1631 N N . THR B 1 67 ? -13.82 -25.297 6.438 1 91.5 67 THR B N 1
ATOM 1632 C CA . THR B 1 67 ? -12.961 -25.328 5.258 1 91.5 67 THR B CA 1
ATOM 1633 C C . THR B 1 67 ? -12.164 -24.031 5.137 1 91.5 67 THR B C 1
ATOM 1635 O O . THR B 1 67 ? -12.492 -23.031 5.781 1 91.5 67 THR B O 1
ATOM 1638 N N . ALA B 1 68 ? -11.141 -24.094 4.344 1 91.31 68 ALA B N 1
ATOM 1639 C CA . ALA B 1 68 ? -10.336 -22.906 4.074 1 91.31 68 ALA B CA 1
ATOM 1640 C C . ALA B 1 68 ? -11.18 -21.797 3.457 1 91.31 68 ALA B C 1
ATOM 1642 O O . ALA B 1 68 ? -10.984 -20.609 3.762 1 91.31 68 ALA B O 1
ATOM 1643 N N . ASP B 1 69 ? -12.047 -22.109 2.596 1 93 69 ASP B N 1
ATOM 1644 C CA . ASP B 1 69 ? -12.922 -21.125 1.972 1 93 69 ASP B CA 1
ATOM 1645 C C . ASP B 1 69 ? -13.828 -20.453 3.006 1 93 69 ASP B C 1
ATOM 1647 O O . ASP B 1 69 ? -14.07 -19.25 2.939 1 93 69 ASP B O 1
ATOM 1651 N N . GLN B 1 70 ? -14.297 -21.266 3.865 1 92.81 70 GLN B N 1
ATOM 1652 C CA . GLN B 1 70 ? -15.141 -20.703 4.914 1 92.81 70 GLN B CA 1
ATOM 1653 C C . GLN B 1 70 ? -14.352 -19.734 5.793 1 92.81 70 GLN B C 1
ATOM 1655 O O . GLN B 1 70 ? -14.883 -18.719 6.234 1 92.81 70 GLN B O 1
ATOM 1660 N N . CYS B 1 71 ? -13.172 -20.125 6.07 1 93.94 71 CYS B N 1
ATOM 1661 C CA . CYS B 1 71 ? -12.297 -19.219 6.809 1 93.94 71 CYS B CA 1
ATOM 1662 C C . CYS B 1 71 ? -12.148 -17.891 6.078 1 93.94 71 CYS B C 1
ATOM 1664 O O . CYS B 1 71 ? -12.203 -16.828 6.695 1 93.94 71 CYS B O 1
ATOM 1666 N N . MET B 1 72 ? -12.109 -17.938 4.797 1 96.06 72 MET B N 1
ATOM 1667 C CA . MET B 1 72 ? -11.922 -16.719 4.016 1 96.06 72 MET B CA 1
ATOM 1668 C C . MET B 1 72 ? -13.195 -15.875 4.008 1 96.06 72 MET B C 1
ATOM 1670 O O . MET B 1 72 ? -13.133 -14.641 3.943 1 96.06 72 MET B O 1
ATOM 1674 N N . TYR B 1 73 ? -14.32 -16.516 4.082 1 96.44 73 TYR B N 1
ATOM 1675 C CA . TYR B 1 73 ? -15.555 -15.75 4.211 1 96.44 73 TYR B CA 1
ATOM 1676 C C . TYR B 1 73 ? -15.57 -14.945 5.508 1 96.44 73 TYR B C 1
ATOM 1678 O O . TYR B 1 73 ? -16.016 -13.797 5.523 1 96.44 73 TYR B O 1
ATOM 1686 N N . LEU B 1 74 ? -15.078 -15.609 6.566 1 95.94 74 LEU B N 1
ATOM 1687 C CA . LEU B 1 74 ? -15 -14.906 7.844 1 95.94 74 LEU B CA 1
ATOM 1688 C C . LEU B 1 74 ? -14.031 -13.734 7.758 1 95.94 74 LEU B C 1
ATOM 1690 O O . LEU B 1 74 ? -14.344 -12.633 8.211 1 95.94 74 LEU B O 1
ATOM 1694 N N . VAL B 1 75 ? -12.906 -13.992 7.168 1 97.25 75 VAL B N 1
ATOM 1695 C CA . VAL B 1 75 ? -11.906 -12.945 6.957 1 97.25 75 VAL B CA 1
ATOM 1696 C C . VAL B 1 75 ? -12.508 -11.805 6.141 1 97.25 75 VAL B C 1
ATOM 1698 O O . VAL B 1 75 ? -12.328 -10.633 6.465 1 97.25 75 VAL B O 1
ATOM 1701 N N . GLY B 1 76 ? -13.195 -12.172 5.086 1 98.44 76 GLY B N 1
ATOM 1702 C CA . GLY B 1 76 ? -13.852 -11.164 4.262 1 98.44 76 GLY B CA 1
ATOM 1703 C C . GLY B 1 76 ? -14.836 -10.312 5.035 1 98.44 76 GLY B C 1
ATOM 1704 O O . GLY B 1 76 ? -14.844 -9.086 4.895 1 98.44 76 GLY B O 1
ATOM 1705 N N . ALA B 1 77 ? -15.656 -10.891 5.867 1 98.31 77 ALA B N 1
ATOM 1706 C CA . ALA B 1 77 ? -16.609 -10.156 6.691 1 98.31 77 ALA B CA 1
ATOM 1707 C C . ALA B 1 77 ? -15.898 -9.18 7.625 1 98.31 77 ALA B C 1
ATOM 1709 O O . ALA B 1 77 ? -16.328 -8.031 7.77 1 98.31 77 ALA B O 1
ATOM 1710 N N . ILE B 1 78 ? -14.859 -9.641 8.203 1 98.56 78 ILE B N 1
ATOM 1711 C CA . ILE B 1 78 ? -14.078 -8.812 9.117 1 98.56 78 ILE B CA 1
ATOM 1712 C C . ILE B 1 78 ? -13.5 -7.617 8.359 1 98.56 78 ILE B C 1
ATOM 1714 O O . ILE B 1 78 ? -13.531 -6.488 8.859 1 98.56 78 ILE B O 1
ATOM 1718 N N . GLU B 1 79 ? -13.008 -7.844 7.203 1 98.81 79 GLU B N 1
ATOM 1719 C CA . GLU B 1 79 ? -12.422 -6.77 6.406 1 98.81 79 GLU B CA 1
ATOM 1720 C C . GLU B 1 79 ? -13.469 -5.734 6.016 1 98.81 79 GLU B C 1
ATOM 1722 O O . GLU B 1 79 ? -13.211 -4.531 6.043 1 98.81 79 GLU B O 1
ATOM 1727 N N . ILE B 1 80 ? -14.617 -6.211 5.637 1 98.81 80 ILE B N 1
ATOM 1728 C CA . ILE B 1 80 ? -15.703 -5.293 5.297 1 98.81 80 ILE B CA 1
ATOM 1729 C C . ILE B 1 80 ? -16.016 -4.41 6.5 1 98.81 80 ILE B C 1
ATOM 1731 O O . ILE B 1 80 ? -16.109 -3.186 6.375 1 98.81 80 ILE B O 1
ATOM 1735 N N . VAL B 1 81 ? -16.109 -5.004 7.652 1 98.81 81 VAL B N 1
ATOM 1736 C CA . VAL B 1 81 ? -16.406 -4.254 8.875 1 98.81 81 VAL B CA 1
ATOM 1737 C C . VAL B 1 81 ? -15.281 -3.258 9.148 1 98.81 81 VAL B C 1
ATOM 1739 O O . VAL B 1 81 ? -15.539 -2.109 9.516 1 98.81 81 VAL B O 1
ATOM 1742 N N . ALA B 1 82 ? -14.086 -3.695 8.992 1 98.81 82 ALA B N 1
ATO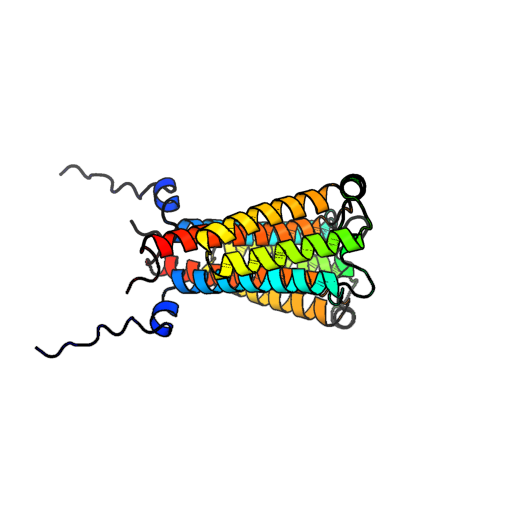M 1743 C CA . ALA B 1 82 ? -12.938 -2.818 9.211 1 98.81 82 ALA B CA 1
ATOM 1744 C C . ALA B 1 82 ? -12.984 -1.608 8.281 1 98.81 82 ALA B C 1
ATOM 1746 O O . ALA B 1 82 ? -12.703 -0.483 8.703 1 98.81 82 ALA B O 1
ATOM 1747 N N . GLY B 1 83 ? -13.289 -1.83 6.965 1 98.88 83 GLY B N 1
ATOM 1748 C CA . GLY B 1 83 ? -13.422 -0.717 6.039 1 98.88 83 GLY B CA 1
ATOM 1749 C C . GLY B 1 83 ? -14.508 0.268 6.441 1 98.88 83 GLY B C 1
ATOM 1750 O O . GLY B 1 83 ? -14.305 1.482 6.367 1 98.88 83 GLY B O 1
ATOM 1751 N N . VAL B 1 84 ? -15.625 -0.242 6.852 1 98.88 84 VAL B N 1
ATOM 1752 C CA . VAL B 1 84 ? -16.719 0.6 7.312 1 98.88 84 VAL B CA 1
ATOM 1753 C C . VAL B 1 84 ? -16.281 1.384 8.547 1 98.88 84 VAL B C 1
ATOM 1755 O O . VAL B 1 84 ? -16.609 2.568 8.688 1 98.88 84 VAL B O 1
ATOM 1758 N N . LEU B 1 85 ? -15.602 0.739 9.453 1 98.81 85 LEU B N 1
ATOM 1759 C CA . LEU B 1 85 ? -15.102 1.403 10.648 1 98.81 85 LEU B CA 1
ATOM 1760 C C . LEU B 1 85 ? -14.195 2.576 10.289 1 98.81 85 LEU B C 1
ATOM 1762 O O . LEU B 1 85 ? -14.266 3.637 10.914 1 98.81 85 LEU B O 1
ATOM 1766 N N . VAL B 1 86 ? -13.312 2.412 9.336 1 98.88 86 VAL B N 1
ATOM 1767 C CA . VAL B 1 86 ? -12.445 3.498 8.898 1 98.88 86 VAL B CA 1
ATOM 1768 C C . VAL B 1 86 ? -13.297 4.652 8.359 1 98.88 86 VAL B C 1
ATOM 1770 O O . VAL B 1 86 ? -12.992 5.82 8.617 1 98.88 86 VAL B O 1
ATOM 1773 N N . ALA B 1 87 ? -14.352 4.305 7.617 1 98.69 87 ALA B N 1
ATOM 1774 C CA . ALA B 1 87 ? -15.227 5.332 7.059 1 98.69 87 ALA B CA 1
ATOM 1775 C C . ALA B 1 87 ? -15.875 6.16 8.164 1 98.69 87 ALA B C 1
ATOM 1777 O O . ALA B 1 87 ? -15.961 7.387 8.062 1 98.69 87 ALA B O 1
ATOM 1778 N N . VAL B 1 88 ? -16.266 5.508 9.234 1 98.44 88 VAL B N 1
ATOM 1779 C CA . VAL B 1 88 ? -17.062 6.172 10.25 1 98.44 88 VAL B CA 1
ATOM 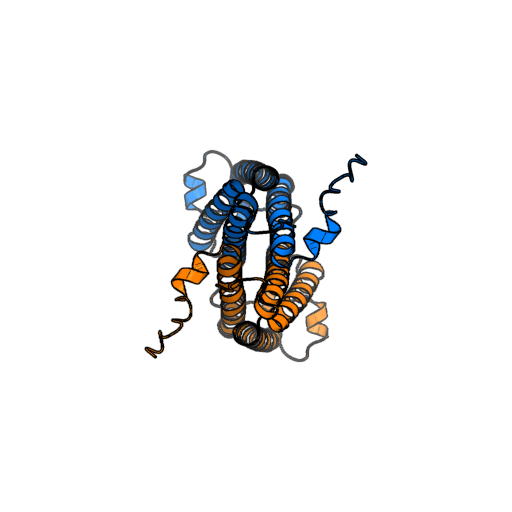1780 C C . VAL B 1 88 ? -16.156 6.758 11.328 1 98.44 88 VAL B C 1
ATOM 1782 O O . VAL B 1 88 ? -16.469 7.797 11.914 1 98.44 88 VAL B O 1
ATOM 1785 N N . ALA B 1 89 ? -15.109 6.051 11.633 1 98.31 89 ALA B N 1
ATOM 1786 C CA . ALA B 1 89 ? -14.195 6.457 12.695 1 98.31 89 ALA B CA 1
ATOM 1787 C C . ALA B 1 89 ? -12.75 6.16 12.32 1 98.31 89 ALA B C 1
ATOM 1789 O O . ALA B 1 89 ? -12.125 5.258 12.883 1 98.31 89 ALA B O 1
ATOM 1790 N N . PRO B 1 90 ? -12.211 7.035 11.508 1 98.19 90 PRO B N 1
ATOM 1791 C CA . PRO B 1 90 ? -10.883 6.758 10.953 1 98.19 90 PRO B CA 1
ATOM 1792 C C . PRO B 1 90 ? -9.797 6.715 12.031 1 98.19 90 PRO B C 1
ATOM 1794 O O . PRO B 1 90 ? -8.797 6 11.875 1 98.19 90 PRO B O 1
ATOM 1797 N N . ARG B 1 91 ? -9.938 7.418 13.117 1 97 91 ARG B N 1
ATOM 1798 C CA . ARG B 1 91 ? -8.922 7.434 14.172 1 97 91 ARG B CA 1
ATOM 1799 C C . ARG B 1 91 ? -8.766 6.059 14.805 1 97 91 ARG B C 1
ATOM 1801 O O . ARG B 1 91 ? -7.656 5.652 15.156 1 97 91 ARG B O 1
ATOM 1808 N N . ILE B 1 92 ? -9.844 5.367 14.953 1 98.25 92 ILE B N 1
ATOM 1809 C CA . ILE B 1 92 ? -9.836 4.027 15.523 1 98.25 92 ILE B CA 1
ATOM 1810 C C . ILE B 1 92 ? -9.664 2.992 14.414 1 98.25 92 ILE B C 1
ATOM 1812 O O . ILE B 1 92 ? -8.844 2.078 14.531 1 98.25 92 ILE B O 1
ATOM 1816 N N . GLY B 1 93 ? -10.414 3.178 13.375 1 98.75 93 GLY B N 1
ATOM 1817 C CA . GLY B 1 93 ? -10.406 2.232 12.266 1 98.75 93 GLY B CA 1
ATOM 1818 C C . GLY B 1 93 ? -9.031 2.051 11.648 1 98.75 93 GLY B C 1
ATOM 1819 O O . GLY B 1 93 ? -8.68 0.946 11.234 1 98.75 93 GLY B O 1
ATOM 1820 N N . ALA B 1 94 ? -8.305 3.105 11.578 1 98.88 94 ALA B N 1
ATOM 1821 C CA . ALA B 1 94 ? -6.965 3.029 10.984 1 98.88 94 ALA B CA 1
ATOM 1822 C C . ALA B 1 94 ? -6.062 2.105 11.797 1 98.88 94 ALA B C 1
ATOM 1824 O O . ALA B 1 94 ? -5.305 1.313 11.227 1 98.88 94 ALA B O 1
ATOM 1825 N N . TRP B 1 95 ? -6.121 2.191 13.102 1 98.75 95 TRP B N 1
ATOM 1826 C CA . TRP B 1 95 ? -5.328 1.315 13.961 1 98.75 95 TRP B CA 1
ATOM 1827 C C . TRP B 1 95 ? -5.801 -0.13 13.844 1 98.75 95 TRP B C 1
ATOM 1829 O O . TRP B 1 95 ? -4.992 -1.06 13.883 1 98.75 95 TRP B O 1
ATOM 1839 N N . VAL B 1 96 ? -7.059 -0.313 13.695 1 98.81 96 VAL B N 1
ATOM 1840 C CA . VAL B 1 96 ? -7.617 -1.65 13.531 1 98.81 96 VAL B CA 1
ATOM 1841 C C . VAL B 1 96 ? -7.113 -2.268 12.234 1 98.81 96 VAL B C 1
ATOM 1843 O O . VAL B 1 96 ? -6.672 -3.42 12.211 1 98.81 96 VAL B O 1
ATOM 1846 N N . VAL B 1 97 ? -7.141 -1.498 11.172 1 98.88 97 VAL B N 1
ATOM 1847 C CA . VAL B 1 97 ? -6.66 -1.97 9.883 1 98.88 97 VAL B CA 1
ATOM 1848 C C . VAL B 1 97 ? -5.16 -2.25 9.953 1 98.88 97 VAL B C 1
ATOM 1850 O O . VAL B 1 97 ? -4.68 -3.24 9.398 1 98.88 97 VAL B O 1
ATOM 1853 N N . ALA B 1 98 ? -4.434 -1.414 10.633 1 98.88 98 ALA B N 1
ATOM 1854 C CA . ALA B 1 98 ? -2.998 -1.645 10.789 1 98.88 98 ALA B CA 1
ATOM 1855 C C . ALA B 1 98 ? -2.727 -2.971 11.492 1 98.88 98 ALA B C 1
ATOM 1857 O O . ALA B 1 98 ? -1.902 -3.768 11.031 1 98.88 98 ALA B O 1
ATOM 1858 N N . ALA B 1 99 ? -3.436 -3.225 12.562 1 98.81 99 ALA B N 1
ATOM 1859 C CA . ALA B 1 99 ? -3.283 -4.484 13.289 1 98.81 99 ALA B CA 1
ATOM 1860 C C . ALA B 1 99 ? -3.678 -5.672 12.414 1 98.81 99 ALA B C 1
ATOM 1862 O O . ALA B 1 99 ? -3.02 -6.715 12.445 1 98.81 99 ALA B O 1
ATOM 1863 N N . TRP B 1 100 ? -4.73 -5.535 11.727 1 98.75 100 TRP B N 1
ATOM 1864 C CA . TRP B 1 100 ? -5.195 -6.578 10.82 1 98.75 100 TRP B CA 1
ATOM 1865 C C . TRP B 1 100 ? -4.133 -6.895 9.773 1 98.75 100 TRP B C 1
ATOM 1867 O O . TRP B 1 100 ? -3.826 -8.062 9.523 1 98.75 100 TRP B O 1
ATOM 1877 N N . LEU B 1 101 ? -3.557 -5.867 9.18 1 98.81 101 LEU B N 1
ATOM 1878 C CA . LEU B 1 101 ? -2.514 -6.039 8.18 1 98.81 101 LEU B CA 1
ATOM 1879 C C . LEU B 1 101 ? -1.288 -6.719 8.773 1 98.81 101 LEU B C 1
ATOM 1881 O O . LEU B 1 101 ? -0.639 -7.531 8.117 1 98.81 101 LEU B O 1
ATOM 1885 N N . ALA B 1 102 ? -0.972 -6.352 10.023 1 98.62 102 ALA B N 1
ATOM 1886 C CA . ALA B 1 102 ? 0.121 -7.051 10.695 1 98.62 102 ALA B CA 1
ATOM 1887 C C . ALA B 1 102 ? -0.162 -8.547 10.797 1 98.62 102 ALA B C 1
ATOM 1889 O O . ALA B 1 102 ? 0.73 -9.367 10.578 1 98.62 102 ALA B 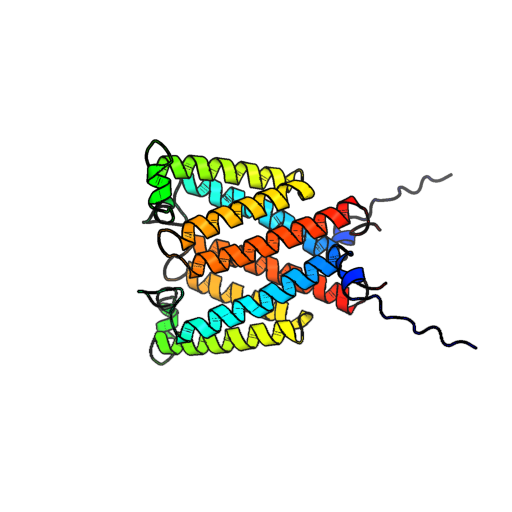O 1
ATOM 1890 N N . GLY B 1 103 ? -1.389 -8.906 11.133 1 97.75 103 GLY B N 1
ATOM 1891 C CA . GLY B 1 103 ? -1.777 -10.305 11.164 1 97.75 103 GLY B CA 1
ATOM 1892 C C . GLY B 1 103 ? -1.668 -10.992 9.812 1 97.75 103 GLY B C 1
ATOM 1893 O O . GLY B 1 103 ? -1.221 -12.133 9.727 1 97.75 103 GLY B O 1
ATOM 1894 N N . ILE B 1 104 ? -2.094 -10.281 8.742 1 97.56 104 ILE B N 1
ATOM 1895 C CA . ILE B 1 104 ? -1.99 -10.812 7.383 1 97.56 104 ILE B CA 1
ATOM 1896 C C . ILE B 1 104 ? -0.524 -11.062 7.035 1 97.56 104 ILE B C 1
ATOM 1898 O O . ILE B 1 104 ? -0.179 -12.109 6.488 1 97.56 104 ILE B O 1
ATOM 1902 N N . ILE B 1 105 ? 0.313 -10.133 7.363 1 98.12 105 ILE B N 1
ATOM 1903 C CA . ILE B 1 105 ? 1.739 -10.25 7.082 1 98.12 105 ILE B CA 1
ATOM 1904 C C . ILE B 1 105 ? 2.311 -11.461 7.812 1 98.12 105 ILE B C 1
ATOM 1906 O O . ILE B 1 105 ? 3.055 -12.25 7.23 1 98.12 105 ILE B O 1
ATOM 1910 N N . LEU B 1 106 ? 2.002 -11.656 9.039 1 97 106 LEU B N 1
ATOM 1911 C CA . LEU B 1 106 ? 2.453 -12.812 9.797 1 97 106 LEU B CA 1
ATOM 1912 C C . LEU B 1 106 ? 1.998 -14.109 9.133 1 97 106 LEU B C 1
ATOM 1914 O O . LEU B 1 106 ? 2.783 -15.055 9 1 97 106 LEU B O 1
ATOM 1918 N N . ASN B 1 107 ? 0.761 -14.109 8.766 1 96.12 107 ASN B N 1
ATOM 1919 C CA . ASN B 1 107 ? 0.222 -15.266 8.055 1 96.12 107 ASN B CA 1
ATOM 1920 C C . ASN B 1 107 ? 1.014 -15.562 6.781 1 96.12 107 ASN B C 1
ATOM 1922 O O . ASN B 1 107 ? 1.386 -16.703 6.527 1 96.12 107 ASN B O 1
ATOM 1926 N N . LEU B 1 108 ? 1.294 -14.57 5.965 1 96.19 108 LEU B N 1
ATOM 1927 C CA . LEU B 1 108 ? 1.948 -14.734 4.672 1 96.19 108 LEU B CA 1
ATOM 1928 C C . LEU B 1 108 ? 3.389 -15.203 4.848 1 96.19 108 LEU B C 1
ATOM 1930 O O . LEU B 1 108 ? 3.891 -16 4.051 1 96.19 108 LEU B O 1
ATOM 1934 N N . VAL B 1 109 ? 4.074 -14.703 5.898 1 95.69 109 VAL B N 1
ATOM 1935 C CA . VAL B 1 109 ? 5.496 -14.977 6.082 1 95.69 109 VAL B CA 1
ATOM 1936 C C . VAL B 1 109 ? 5.676 -16.359 6.715 1 95.69 109 VAL B C 1
ATOM 1938 O O . VAL B 1 109 ? 6.695 -17.016 6.504 1 95.69 109 VAL B O 1
ATOM 1941 N N . THR B 1 110 ? 4.805 -16.922 7.434 1 92.5 110 THR B N 1
ATOM 1942 C CA . THR B 1 110 ? 4.965 -18.172 8.164 1 92.5 110 THR B CA 1
ATOM 1943 C C . THR B 1 110 ? 4.281 -19.312 7.422 1 92.5 110 THR B C 1
ATOM 1945 O O . THR B 1 110 ? 4.383 -20.469 7.832 1 92.5 110 THR B O 1
ATOM 1948 N N . GLY B 1 111 ? 3.787 -19.109 6.387 1 82.12 111 GLY B N 1
ATOM 1949 C CA . GLY B 1 111 ? 3.018 -20.172 5.762 1 82.12 111 GLY B CA 1
ATOM 1950 C C . GLY B 1 111 ? 3.395 -20.406 4.312 1 82.12 111 GLY B C 1
ATOM 1951 O O . GLY B 1 111 ? 4.395 -21.062 4.023 1 82.12 111 GLY B O 1
ATOM 1952 N N . PRO B 1 112 ? 2.691 -19.719 3.396 1 76.12 112 PRO B N 1
ATOM 1953 C CA . PRO B 1 112 ? 2.801 -20 1.965 1 76.12 112 PRO B CA 1
ATOM 1954 C C . PRO B 1 112 ? 4.047 -19.391 1.334 1 76.12 112 PRO B C 1
ATOM 1956 O O . PRO B 1 112 ? 4.426 -19.75 0.217 1 76.12 112 PRO B O 1
ATOM 1959 N N . GLY B 1 113 ? 4.562 -18.469 2.01 1 84.62 113 GLY B N 1
ATOM 1960 C CA . GLY B 1 113 ? 5.82 -17.922 1.542 1 84.62 113 GLY B CA 1
ATOM 1961 C C . GLY B 1 113 ? 5.637 -16.828 0.5 1 84.62 113 GLY B C 1
ATOM 1962 O O . GLY B 1 113 ? 6.43 -16.719 -0.44 1 84.62 113 GLY B O 1
ATOM 1963 N N . PHE B 1 114 ? 4.57 -16.047 0.596 1 92.5 114 PHE B N 1
ATOM 1964 C CA . PHE B 1 114 ? 4.359 -14.898 -0.27 1 92.5 114 PHE B CA 1
ATOM 1965 C C . PHE B 1 114 ? 5.035 -13.656 0.302 1 92.5 114 PHE B C 1
ATOM 1967 O O . PHE B 1 114 ? 4.367 -12.695 0.675 1 92.5 114 PHE B O 1
ATOM 1974 N N . TYR B 1 115 ? 6.371 -13.625 0.23 1 96.19 115 TYR B N 1
ATOM 1975 C CA . TYR B 1 115 ? 7.141 -12.578 0.894 1 96.19 115 TYR B CA 1
ATOM 1976 C C . TYR B 1 115 ? 7.02 -11.258 0.145 1 96.19 115 TYR B C 1
ATOM 1978 O O . TYR B 1 115 ? 7.055 -10.188 0.755 1 96.19 115 TYR B O 1
ATOM 1986 N N . ASP B 1 116 ? 6.922 -11.297 -1.176 1 96.94 116 ASP B N 1
ATOM 1987 C CA . ASP B 1 116 ? 6.758 -10.07 -1.954 1 96.94 116 ASP B CA 1
ATOM 1988 C C . ASP B 1 116 ? 5.41 -9.414 -1.665 1 96.94 116 ASP B C 1
ATOM 1990 O O . ASP B 1 116 ? 5.312 -8.188 -1.621 1 96.94 116 ASP B O 1
ATOM 1994 N N . ILE B 1 117 ? 4.379 -10.203 -1.443 1 97.56 117 ILE B N 1
ATOM 1995 C CA . ILE B 1 117 ? 3.059 -9.695 -1.077 1 97.56 117 ILE B CA 1
ATOM 1996 C C . ILE B 1 117 ? 3.09 -9.164 0.354 1 97.56 117 ILE B C 1
ATOM 1998 O O . ILE B 1 117 ? 2.514 -8.117 0.646 1 97.56 117 ILE B O 1
ATOM 2002 N N . ALA B 1 118 ? 3.809 -9.914 1.205 1 97.94 118 ALA B N 1
ATOM 2003 C CA . ALA B 1 118 ? 3.965 -9.438 2.578 1 97.94 118 ALA B CA 1
ATOM 2004 C C . ALA B 1 118 ? 4.598 -8.047 2.613 1 97.94 118 ALA B C 1
ATOM 2006 O O . ALA B 1 118 ? 4.188 -7.195 3.404 1 97.94 118 ALA B O 1
ATOM 2007 N N . LEU B 1 119 ? 5.539 -7.859 1.816 1 97.88 119 LEU B N 1
ATOM 2008 C CA . LEU B 1 119 ? 6.199 -6.559 1.763 1 97.88 119 LEU B CA 1
ATOM 2009 C C . LEU B 1 119 ? 5.246 -5.488 1.243 1 97.88 119 LEU B C 1
ATOM 2011 O O . LEU B 1 119 ? 5.25 -4.355 1.73 1 97.88 119 LEU B O 1
ATOM 2015 N N . ARG B 1 120 ? 4.441 -5.785 0.19 1 98.56 120 ARG B N 1
ATOM 2016 C CA . ARG B 1 120 ? 3.404 -4.871 -0.278 1 98.56 120 ARG B CA 1
ATOM 2017 C C . ARG B 1 120 ? 2.434 -4.523 0.846 1 98.56 120 ARG B C 1
ATOM 2019 O O . ARG B 1 120 ? 2.096 -3.354 1.041 1 98.56 120 ARG B O 1
ATOM 2026 N N . ASP B 1 121 ? 2.072 -5.516 1.614 1 98.62 121 ASP B N 1
ATOM 2027 C CA . ASP B 1 121 ? 1.13 -5.305 2.709 1 98.62 121 ASP B CA 1
ATOM 2028 C C . ASP B 1 121 ? 1.772 -4.508 3.842 1 98.62 121 ASP B C 1
ATOM 2030 O O . ASP B 1 121 ? 1.087 -3.781 4.562 1 98.62 121 ASP B O 1
ATOM 2034 N N . PHE B 1 122 ? 3.08 -4.695 3.961 1 98.75 122 PHE B N 1
ATOM 2035 C CA . PHE B 1 122 ? 3.787 -3.848 4.914 1 98.75 122 PHE B CA 1
ATOM 2036 C C . PHE B 1 122 ? 3.668 -2.379 4.523 1 98.75 122 PHE B C 1
ATOM 2038 O O . PHE B 1 122 ? 3.504 -1.513 5.383 1 98.75 122 PHE B O 1
ATOM 2045 N N . GLY B 1 123 ? 3.822 -2.102 3.268 1 98.75 123 GLY B N 1
ATOM 2046 C CA . GLY B 1 123 ? 3.588 -0.741 2.811 1 98.75 123 GLY B CA 1
ATOM 2047 C C . GLY B 1 123 ? 2.197 -0.233 3.143 1 98.75 123 GLY B C 1
ATOM 2048 O O . GLY B 1 123 ? 2.035 0.908 3.58 1 98.75 123 GLY B O 1
ATOM 2049 N N . LEU B 1 124 ? 1.222 -1.028 2.943 1 98.94 124 LEU B N 1
ATOM 2050 C CA . LEU B 1 124 ? -0.15 -0.661 3.275 1 98.94 124 LEU B CA 1
ATOM 2051 C C . LEU B 1 124 ? -0.304 -0.436 4.777 1 98.94 124 LEU B C 1
ATOM 2053 O O . LEU B 1 124 ? -1.04 0.457 5.203 1 98.94 124 LEU B O 1
ATOM 2057 N N . LEU B 1 125 ? 0.402 -1.265 5.559 1 98.88 125 LEU B N 1
ATOM 2058 C CA . LEU B 1 125 ? 0.388 -1.108 7.012 1 98.88 125 LEU B CA 1
ATOM 2059 C C . LEU B 1 125 ? 0.916 0.264 7.414 1 98.88 125 LEU B C 1
ATOM 2061 O O . LEU B 1 125 ? 0.29 0.963 8.219 1 98.88 125 LEU B O 1
ATOM 2065 N N . VAL B 1 126 ? 2.012 0.62 6.824 1 98.88 126 VAL B N 1
ATOM 2066 C CA . VAL B 1 126 ? 2.576 1.935 7.105 1 98.88 126 VAL B CA 1
ATOM 2067 C C . VAL B 1 126 ? 1.597 3.023 6.676 1 98.88 126 VAL B C 1
ATOM 2069 O O . VAL B 1 126 ? 1.437 4.031 7.363 1 98.88 126 VAL B O 1
ATOM 2072 N N . GLY B 1 127 ? 0.925 2.805 5.555 1 98.88 127 GLY B N 1
ATOM 2073 C CA . GLY B 1 127 ? -0.119 3.721 5.121 1 98.88 127 GLY B CA 1
ATOM 2074 C C . GLY B 1 127 ? -1.246 3.857 6.129 1 98.88 127 GLY B C 1
ATOM 2075 O O . GLY B 1 127 ? -1.736 4.961 6.371 1 98.88 127 GLY B O 1
ATOM 2076 N N . ALA B 1 128 ? -1.636 2.785 6.668 1 98.88 128 ALA B N 1
ATOM 2077 C CA . ALA B 1 128 ? -2.695 2.814 7.672 1 98.88 128 ALA B CA 1
ATOM 2078 C C . ALA B 1 128 ? -2.254 3.584 8.914 1 98.88 128 ALA B C 1
ATOM 2080 O O . ALA B 1 128 ? -3.039 4.336 9.5 1 98.88 128 ALA B O 1
ATOM 2081 N N . ILE B 1 129 ? -1.052 3.428 9.328 1 98.88 129 ILE B N 1
ATOM 2082 C CA . ILE B 1 129 ? -0.522 4.16 10.469 1 98.88 129 ILE B CA 1
ATOM 2083 C C . ILE B 1 129 ? -0.472 5.652 10.148 1 98.88 129 ILE B C 1
ATOM 2085 O O . ILE B 1 129 ? -0.802 6.488 10.992 1 98.88 129 ILE B O 1
ATOM 2089 N N . ALA B 1 130 ? -0.034 5.957 8.945 1 98.81 130 ALA B N 1
ATOM 2090 C CA . ALA B 1 130 ? -0.054 7.352 8.523 1 98.81 130 ALA B CA 1
ATOM 2091 C C . ALA B 1 130 ? -1.465 7.93 8.602 1 98.81 130 ALA B C 1
ATOM 2093 O O . ALA B 1 130 ? -1.654 9.062 9.055 1 98.81 130 ALA B O 1
ATOM 2094 N N . LEU B 1 131 ? -2.418 7.164 8.164 1 98.81 131 LEU B N 1
ATOM 2095 C CA . LEU B 1 131 ? -3.807 7.602 8.266 1 98.81 131 LEU B CA 1
ATOM 2096 C C . LEU B 1 131 ? -4.188 7.863 9.719 1 98.81 131 LEU B C 1
ATOM 2098 O O . LEU B 1 131 ? -4.855 8.852 10.023 1 98.81 131 LEU B O 1
ATOM 2102 N N . ALA B 1 132 ? -3.807 6.961 10.617 1 98.69 132 ALA B N 1
ATOM 2103 C CA . ALA B 1 132 ? -4.125 7.121 12.039 1 98.69 132 ALA B CA 1
ATOM 2104 C C . ALA B 1 132 ? -3.574 8.438 12.578 1 98.69 132 ALA B C 1
ATOM 2106 O O . ALA B 1 132 ? -4.262 9.148 13.312 1 98.69 132 ALA B O 1
ATOM 2107 N N . ARG B 1 133 ? -2.387 8.766 12.188 1 98.19 133 ARG B N 1
ATOM 2108 C CA . ARG B 1 133 ? -1.767 10.008 12.625 1 98.19 133 ARG B CA 1
ATOM 2109 C C . ARG B 1 133 ? -2.512 11.219 12.07 1 98.19 133 ARG B C 1
ATOM 2111 O O . ARG B 1 133 ? -2.812 12.156 12.812 1 98.19 133 ARG B O 1
ATOM 2118 N N . LEU B 1 134 ? -2.803 11.18 10.852 1 98 134 LEU B N 1
ATOM 2119 C CA . LEU B 1 134 ? -3.508 12.297 10.234 1 98 134 LEU B CA 1
ATOM 2120 C C . LEU B 1 134 ? -4.898 12.461 10.836 1 98 134 LEU B C 1
ATOM 2122 O O . LEU B 1 134 ? -5.355 13.594 11.047 1 98 134 LEU B O 1
ATOM 2126 N N . ALA B 1 135 ? -5.543 11.32 11.039 1 98.06 135 ALA B N 1
ATOM 2127 C CA . ALA B 1 135 ? -6.871 11.359 11.648 1 98.06 135 ALA B CA 1
ATOM 2128 C C . ALA B 1 135 ? -6.828 12 13.031 1 98.06 135 ALA B C 1
ATOM 2130 O O . ALA B 1 135 ? -7.75 12.719 13.414 1 98.06 135 ALA B O 1
ATOM 2131 N N . GLN B 1 136 ? -5.836 11.688 13.773 1 96.38 136 GLN B N 1
ATOM 2132 C CA . GLN B 1 136 ? -5.637 12.328 15.07 1 96.38 136 GLN B CA 1
ATOM 2133 C C . GLN B 1 136 ? -5.504 13.844 14.914 1 96.38 136 GLN B C 1
ATOM 2135 O O . GLN B 1 136 ? -6.047 14.602 15.727 1 96.38 136 GLN B O 1
ATOM 2140 N N . GLY B 1 137 ? -4.746 14.297 13.938 1 94.75 137 GLY B N 1
ATOM 2141 C CA . GLY B 1 137 ? -4.594 15.719 13.672 1 94.75 137 GLY B CA 1
ATOM 2142 C C . GLY B 1 137 ? -5.898 16.406 13.32 1 94.75 137 GLY B C 1
ATOM 2143 O O . GLY B 1 137 ? -6.145 17.531 13.742 1 94.75 137 GLY B O 1
ATOM 2144 N N . VAL B 1 138 ? -6.664 15.703 12.516 1 93.94 138 VAL B N 1
ATOM 2145 C CA . VAL B 1 138 ? -7.961 16.25 12.141 1 93.94 138 VAL B CA 1
ATOM 2146 C C . VAL B 1 138 ? -8.859 16.344 13.367 1 93.94 138 VAL B C 1
ATOM 2148 O O . VAL B 1 138 ? -9.531 17.359 13.578 1 93.94 138 VAL B O 1
ATOM 2151 N N . HIS B 1 139 ? -8.82 15.352 14.18 1 92.88 139 HIS B N 1
ATOM 2152 C CA . HIS B 1 139 ? -9.641 15.305 15.383 1 92.88 139 HIS B CA 1
ATOM 2153 C C . HIS B 1 139 ? -9.258 16.406 16.359 1 92.88 139 HIS B C 1
ATOM 2155 O O . HIS B 1 139 ? -10.125 17.031 16.984 1 92.88 139 HIS B O 1
ATOM 2161 N N . SER B 1 140 ? -7.988 16.688 16.438 1 91.62 140 SER B N 1
ATOM 2162 C CA . SER B 1 140 ? -7.5 17.688 17.391 1 91.62 140 SER B CA 1
ATOM 2163 C C . SER B 1 140 ? -7.609 19.094 16.812 1 91.62 140 SER B C 1
ATOM 2165 O O . SER B 1 140 ? -7.379 20.078 17.516 1 91.62 140 SER B O 1
ATOM 2167 N N . GLY B 1 141 ? -7.871 19.25 15.508 1 88.88 141 GLY B N 1
ATOM 2168 C CA . GLY B 1 141 ? -8.047 20.547 14.891 1 88.88 141 GLY B CA 1
ATOM 2169 C C . GLY B 1 141 ? -6.77 21.109 14.281 1 88.88 141 GLY B C 1
ATOM 2170 O O . GLY B 1 141 ? -6.727 22.266 13.867 1 88.88 141 GLY B O 1
ATOM 2171 N N . GLY B 1 142 ? -5.777 20.281 14.281 1 87.31 142 GLY B N 1
ATOM 2172 C CA . GLY B 1 142 ? -4.512 20.734 13.727 1 87.31 142 GLY B CA 1
ATOM 2173 C C . GLY B 1 142 ? -4.457 20.641 12.211 1 87.31 142 GLY B C 1
ATOM 2174 O O . GLY B 1 142 ? -3.586 21.25 11.578 1 87.31 142 GLY B O 1
ATOM 2175 N N . ILE B 1 143 ? -5.305 19.891 11.711 1 88.25 143 ILE B N 1
ATOM 2176 C CA . ILE B 1 143 ? -5.398 19.703 10.266 1 88.25 143 ILE B CA 1
ATOM 2177 C C . ILE B 1 143 ? -6.805 20.047 9.789 1 88.25 143 ILE B C 1
ATOM 2179 O O . ILE B 1 143 ? -7.793 19.609 10.383 1 88.25 143 ILE B O 1
ATOM 2183 N N . GLY B 1 144 ? -6.91 20.75 8.539 1 72.62 144 GLY B N 1
ATOM 2184 C CA . GLY B 1 144 ? -8.188 21.031 7.902 1 72.62 144 GLY B CA 1
ATOM 2185 C C . GLY B 1 144 ? -8.898 22.234 8.492 1 72.62 144 GLY B C 1
ATOM 2186 O O . GLY B 1 144 ? -10.023 22.547 8.102 1 72.62 144 GLY B O 1
ATOM 2187 N N . ARG B 1 145 ? -8.547 22.812 9.594 1 64.25 145 ARG B N 1
ATOM 2188 C CA . ARG B 1 145 ? -9.289 23.969 10.094 1 64.25 145 ARG B CA 1
ATOM 2189 C C . ARG B 1 145 ? -8.938 25.234 9.297 1 64.25 145 ARG B C 1
ATOM 2191 O O . ARG B 1 145 ? -7.766 25.453 8.969 1 64.25 145 ARG B O 1
ATOM 2198 N N . PRO B 1 146 ? -10.117 25.812 8.68 1 51.22 146 PRO B N 1
ATOM 2199 C CA . PRO B 1 146 ? -9.898 27.125 8.07 1 51.22 146 PRO B CA 1
ATOM 2200 C C . PRO B 1 146 ? -9.328 28.141 9.047 1 51.22 146 PRO B C 1
ATOM 2202 O O . PRO B 1 146 ? -9.508 28 10.258 1 51.22 146 PRO B O 1
#

pLDDT: mean 91.55, std 12.35, range [42.84, 98.94]

Solvent-accessible surface area (backbone atoms only — not comparable to full-atom values): 14584 Å² total; per-residue (Å²): 134,81,79,69,74,80,67,68,75,51,69,70,62,36,51,65,38,27,57,33,33,25,36,52,50,43,42,50,46,53,19,51,49,34,29,53,57,12,56,33,43,74,66,27,67,46,38,50,93,50,53,68,49,69,55,52,20,65,72,52,59,73,66,46,81,77,52,62,61,57,48,34,39,53,51,13,53,51,28,31,50,42,7,52,35,18,66,77,37,36,53,57,20,19,51,51,48,24,52,49,38,51,51,51,33,52,33,19,62,73,40,65,44,43,40,55,56,29,51,54,44,46,52,48,26,53,45,25,48,29,33,23,31,31,36,47,22,41,73,74,51,77,36,65,64,129,134,83,80,70,76,80,66,68,74,50,69,70,62,36,52,66,37,28,56,34,32,25,38,53,52,42,43,51,46,54,18,49,49,34,29,53,56,13,57,32,43,76,66,28,67,45,38,51,94,50,52,69,49,68,54,52,22,67,70,50,60,74,69,45,82,78,52,61,61,57,48,34,40,53,51,12,51,52,28,33,50,42,7,52,36,18,66,76,38,37,53,58,20,19,52,51,48,25,53,51,38,51,52,50,32,52,34,18,62,74,38,64,44,44,41,54,57,28,51,54,43,47,52,49,25,53,46,24,49,29,34,22,31,30,35,46,23,41,73,73,53,78,34,65,64,129

Sequence (292 aa):
MSIRPTTSPALADQLKDPAYSAYVLLRTLFTVAPILFGLDKFFNLLTHPQHWNMYLAGWINDLVPGTADQCMYLVGAIEIVAGVLVAVAPRIGAWVVAAWLAGIILNLVTGPGFYDIALRDFGLLVGAIALARLAQGVHSGGIGRPMSIRPTTSPALADQLKDPAYSAYVLLRTLFTVAPILFGLDKFFNLLTHPQHWNMYLAGWINDLVPGTADQCMYLVGAIEIVAGVLVAVAPRIGAWVVAAWLAGIILNLVTGPGFYDIALRDFGLLVGAIALARLAQGVHSGGIGRP

Nearest PDB structures (foldseek):
  6grj-assembly1_I  TM=3.596E-01  e=4.292E+00  Aeromonas hydrophila
  6grj-assembly1_I  TM=3.602E-01  e=3.600E+00  Aeromonas hydrophila

Radius of gyration: 21.02 Å; Cα contacts (8 Å, |Δi|>4): 429; chains: 2; bounding box: 49×69×52 Å

Secondary structure (DSSP, 8-state):
----------HHHHTTSHHHHHHHHHHHHHHHHHHHHHHHHHH--TTTTS-GGGG--HHHHHHSSS-HHHHHHHHHHHHHHHHHHHHH-HHHHHHHHHHHHHHHHHHHHHTT--HHHHHHHHHHHHHHHHHHHHHHHHHHTSSS--/----------HHHHTTSHHHHHHHHHHHHHHHHHHHHHHHHHH--TTTTS-GGGG--HHHHHHS-S-HHHHHHHHHHHHHHHHHHHHH-HHHHHHHHHHHHHHHHHHHHHTT--HHHHHHHHHHHHHHHHHHHHHHHHHHTSSS--

Organism: Mycobacterium tuberculosis (strain ATCC 25177 / H37Ra) (NCBI:txid419947)

Foldseek 3Di:
DPPPPPPQPDPVNQCVFVLVVLLVVLLVCLLVVLLVQLVCLLVQPVPPPDHPLLQAFPVVVVVDPDDSSVVSNVVSVVSNVLSVCSVVPVLVSLVVLLVVLVVSLVRNVRGNVPNVVSVVSVVNSVSSVSSNVSSVCVVVPNGSND/DPPPPPPLPDPVNQCVFPLVVLLVVLLVCLLVVLLVQLVCLLVQPVPPPDHPLLQAFPVVPVVDPDDSSVVSNVVSVVSNVLSVCSVVPVLVSLVVLLVVLVVSLVRNVRGNVPNVVSVVSVVNSVSSVSSNVSSVCVVVPNGSND

InterPro domains:
  IPR032808 DoxX family [PF07681] (24-106)